Protein AF-A0A846CRI9-F1 (afdb_monomer_lite)

Foldseek 3Di:
DDDPPPDPDPVVVVVVVVVVVVVVVVCVVVVVQVVCCVVPVDRDPDPDDPPDPPPDDDDDDDDDDDDDDDDDPPQQDPVRDRCVVPPPVDDPFWDQDPQQGIAGDWAQDPDPLWTLEPVRAIDNDHPPDDDPDPLEAEEEFFEAPVSNVVLVVCVVPVPVVVVQCVDVVNVSHDYHYDYPYYHLDAPPNRVSVVVVRVVVPRDHNYYHYDHDPNVVVVVVVD

Structure (mmCIF, N/CA/C/O backbone):
data_AF-A0A846CRI9-F1
#
_entry.id   AF-A0A846CRI9-F1
#
loop_
_atom_site.group_PDB
_atom_site.id
_atom_site.type_symbol
_atom_site.label_atom_id
_atom_site.label_alt_id
_atom_site.label_comp_id
_atom_site.label_asym_id
_atom_site.label_entity_id
_atom_site.label_seq_id
_atom_site.pdbx_PDB_ins_code
_atom_site.Cartn_x
_atom_site.Cartn_y
_atom_site.Cartn_z
_atom_site.occupancy
_atom_site.B_iso_or_equiv
_atom_site.auth_seq_id
_atom_site.auth_comp_id
_atom_site.auth_asym_id
_atom_site.auth_atom_id
_atom_site.pdbx_PDB_model_num
ATOM 1 N N . MET A 1 1 ? 18.561 -8.553 -76.881 1.00 42.78 1 MET A N 1
ATOM 2 C CA . MET A 1 1 ? 17.803 -8.421 -75.617 1.00 42.78 1 MET A CA 1
ATOM 3 C C . MET A 1 1 ? 18.102 -9.654 -74.773 1.00 42.78 1 MET A C 1
ATOM 5 O O . MET A 1 1 ? 17.756 -10.750 -75.193 1.00 42.78 1 MET A O 1
ATOM 9 N N . LYS A 1 2 ? 18.879 -9.519 -73.687 1.00 45.69 2 LYS A N 1
ATOM 10 C CA . LYS A 1 2 ? 19.284 -10.662 -72.846 1.00 45.69 2 LYS A CA 1
ATOM 11 C C . LYS A 1 2 ? 18.093 -11.113 -71.997 1.00 45.69 2 LYS A C 1
ATOM 13 O O . LYS A 1 2 ? 17.506 -10.315 -71.277 1.00 45.69 2 LYS A O 1
ATOM 18 N N . ASN A 1 3 ? 17.760 -12.389 -72.130 1.00 46.91 3 ASN A N 1
ATOM 19 C CA . ASN A 1 3 ? 16.665 -13.075 -71.457 1.00 46.91 3 ASN A CA 1
ATOM 20 C C . ASN A 1 3 ? 16.922 -13.108 -69.935 1.00 46.91 3 ASN A C 1
ATOM 22 O O . ASN A 1 3 ? 17.839 -13.797 -69.487 1.00 46.91 3 ASN A O 1
ATOM 26 N N . LEU A 1 4 ? 16.143 -12.371 -69.135 1.00 54.41 4 LEU A N 1
ATOM 27 C CA . LEU A 1 4 ? 16.143 -12.509 -67.672 1.00 54.41 4 LEU A CA 1
ATOM 28 C C . LEU A 1 4 ? 15.303 -13.734 -67.281 1.00 54.41 4 LEU A C 1
ATOM 30 O O . LEU A 1 4 ? 14.159 -13.624 -66.854 1.00 54.41 4 LEU A O 1
ATOM 34 N N . SER A 1 5 ? 15.877 -14.928 -67.414 1.00 58.47 5 SER A N 1
ATOM 35 C CA . SER A 1 5 ? 15.263 -16.184 -66.959 1.00 58.47 5 SER A CA 1
ATOM 36 C C . SER A 1 5 ? 15.746 -16.604 -65.561 1.00 58.47 5 SER A C 1
ATOM 38 O O . SER A 1 5 ? 16.023 -17.783 -65.337 1.00 58.47 5 SER A O 1
ATOM 40 N N . ILE A 1 6 ? 15.922 -15.659 -64.629 1.00 58.47 6 ILE A N 1
ATOM 41 C CA . ILE A 1 6 ? 16.562 -15.927 -63.321 1.00 58.47 6 ILE A CA 1
ATOM 42 C C . ILE A 1 6 ? 15.579 -16.423 -62.242 1.00 58.47 6 ILE A C 1
ATOM 44 O O . ILE A 1 6 ? 16.006 -16.953 -61.223 1.00 58.47 6 ILE A O 1
ATOM 48 N N . LEU A 1 7 ? 14.263 -16.372 -62.450 1.00 61.84 7 LEU A N 1
ATOM 49 C CA . LEU A 1 7 ? 13.307 -16.694 -61.383 1.00 61.84 7 LEU A CA 1
ATOM 50 C C . LEU A 1 7 ? 12.494 -17.947 -61.692 1.00 61.84 7 LEU A C 1
ATOM 52 O O . LEU A 1 7 ? 11.366 -17.876 -62.164 1.00 61.84 7 LEU A O 1
ATOM 56 N N . LYS A 1 8 ? 13.085 -19.116 -61.415 1.00 59.81 8 LYS A N 1
ATOM 57 C CA . LYS A 1 8 ? 12.410 -20.415 -61.582 1.00 59.81 8 LYS A CA 1
ATOM 58 C C . LYS A 1 8 ? 11.748 -20.973 -60.317 1.00 59.81 8 LYS A C 1
ATOM 60 O O . LYS A 1 8 ? 10.992 -21.928 -60.451 1.00 59.81 8 LYS A O 1
ATOM 65 N N . LYS A 1 9 ? 11.981 -20.428 -59.111 1.00 65.06 9 LYS A N 1
ATOM 66 C CA . LYS A 1 9 ? 11.341 -20.927 -57.872 1.00 65.06 9 LYS A CA 1
ATOM 67 C C . LYS A 1 9 ? 11.118 -19.813 -56.829 1.00 65.06 9 LYS A C 1
ATOM 69 O O . LYS A 1 9 ? 12.099 -19.316 -56.279 1.00 65.06 9 LYS A O 1
ATOM 74 N N . PRO A 1 10 ? 9.864 -19.443 -56.498 1.00 67.69 10 PRO A N 1
ATOM 75 C CA . PRO A 1 10 ? 9.569 -18.399 -55.507 1.00 67.69 10 PRO A CA 1
ATOM 76 C C . PRO A 1 10 ? 10.054 -18.753 -54.089 1.00 67.69 10 PRO A C 1
ATOM 78 O O . PRO A 1 10 ? 10.353 -17.858 -53.304 1.00 67.69 10 PRO A O 1
ATOM 81 N N . SER A 1 11 ? 10.220 -20.044 -53.777 1.00 69.81 11 SER A N 1
ATOM 82 C CA . SER A 1 11 ? 10.794 -20.514 -52.509 1.00 69.81 11 SER A CA 1
ATOM 83 C C . SER A 1 11 ? 12.261 -20.117 -52.315 1.00 69.81 11 SER A C 1
ATOM 85 O O . SER A 1 11 ? 12.695 -19.926 -51.185 1.00 69.81 11 SER A O 1
ATOM 87 N N . GLU A 1 12 ? 13.036 -19.988 -53.396 1.00 78.19 12 GLU A N 1
ATOM 88 C CA . GLU A 1 12 ? 14.458 -19.627 -53.317 1.00 78.19 12 GLU A CA 1
ATOM 89 C C . GLU A 1 12 ? 14.647 -18.114 -53.146 1.00 78.19 12 GLU A C 1
ATOM 91 O O . GLU A 1 12 ? 15.542 -17.681 -52.425 1.00 78.19 12 GLU A O 1
ATOM 96 N N . LEU A 1 13 ? 13.745 -17.305 -53.713 1.00 81.25 13 LEU A N 1
ATOM 97 C CA . LEU A 1 13 ? 13.701 -15.859 -53.475 1.00 81.25 13 LEU A CA 1
ATOM 98 C C . LEU A 1 13 ? 13.458 -15.533 -51.999 1.00 81.25 13 LEU A C 1
ATOM 100 O O . LEU A 1 13 ? 14.176 -14.719 -51.424 1.00 81.25 13 LEU A O 1
ATOM 104 N N . TRP A 1 14 ? 12.485 -16.198 -51.374 1.00 82.88 14 TRP A N 1
ATOM 105 C CA . TRP A 1 14 ? 12.176 -15.989 -49.959 1.00 82.88 14 TRP A CA 1
ATOM 106 C C . TRP A 1 14 ? 13.338 -16.357 -49.035 1.00 82.88 14 TRP A C 1
ATOM 108 O O . TRP A 1 14 ? 13.579 -15.649 -48.063 1.00 82.88 14 TRP A O 1
ATOM 118 N N . LYS A 1 15 ? 14.107 -17.404 -49.360 1.00 85.31 15 LYS A N 1
ATOM 119 C CA . LYS A 1 15 ? 15.321 -17.761 -48.608 1.00 85.31 15 LYS A CA 1
ATOM 120 C C . LYS A 1 15 ? 16.395 -16.681 -48.705 1.00 85.31 15 LYS A C 1
ATOM 122 O O . LYS A 1 15 ? 17.002 -16.346 -47.695 1.00 85.31 15 LYS A O 1
ATOM 127 N N . ILE A 1 16 ? 16.612 -16.120 -49.896 1.00 88.44 16 ILE A N 1
ATOM 128 C CA . ILE A 1 16 ? 17.589 -15.040 -50.100 1.00 88.44 16 ILE A CA 1
ATOM 129 C C . ILE A 1 16 ? 17.164 -13.784 -49.331 1.00 88.44 16 ILE A C 1
ATOM 131 O O . ILE A 1 16 ? 17.983 -13.179 -48.643 1.00 88.44 16 ILE A O 1
ATOM 135 N N . VAL A 1 17 ? 15.883 -13.414 -49.402 1.00 91.69 17 VAL A N 1
ATOM 136 C CA . VAL A 1 17 ? 15.334 -12.277 -48.647 1.00 91.69 17 VAL A CA 1
ATOM 137 C C . VAL A 1 17 ? 15.489 -12.497 -47.143 1.00 91.69 17 VAL A C 1
ATOM 139 O O . VAL A 1 17 ? 16.011 -11.625 -46.456 1.00 91.69 17 VAL A O 1
ATOM 142 N N . LEU A 1 18 ? 15.114 -13.675 -46.638 1.00 93.62 18 LEU A N 1
ATOM 143 C CA . LEU A 1 18 ? 15.241 -14.013 -45.221 1.00 93.62 18 LEU A CA 1
ATOM 144 C C . LEU A 1 18 ? 16.700 -13.960 -44.753 1.00 93.62 18 LEU A C 1
ATOM 146 O O . LEU A 1 18 ? 16.989 -13.408 -43.697 1.00 93.62 18 LEU A O 1
ATOM 150 N N . MET A 1 19 ? 17.626 -14.485 -45.555 1.00 94.12 19 MET A N 1
ATOM 151 C CA . MET A 1 19 ? 19.048 -14.484 -45.227 1.00 94.12 19 MET A CA 1
ATOM 152 C C . MET A 1 19 ? 19.624 -13.064 -45.178 1.00 94.12 19 MET A C 1
ATOM 154 O O . MET A 1 19 ? 20.365 -12.741 -44.254 1.00 94.12 19 MET A O 1
ATOM 158 N N . ASN A 1 20 ? 19.223 -12.183 -46.098 1.00 92.69 20 ASN A N 1
ATOM 159 C CA . ASN A 1 20 ? 19.612 -10.772 -46.055 1.00 92.69 20 ASN A CA 1
ATOM 160 C C . ASN A 1 20 ? 19.032 -10.037 -44.840 1.00 92.69 20 ASN A C 1
ATOM 162 O O . ASN A 1 20 ? 19.720 -9.205 -44.258 1.00 92.69 20 ASN A O 1
ATOM 166 N N . ILE A 1 21 ? 17.803 -10.359 -44.428 1.00 95.62 21 ILE A N 1
ATOM 167 C CA . ILE A 1 21 ? 17.201 -9.799 -43.210 1.00 95.62 21 ILE A CA 1
ATOM 168 C C . ILE A 1 21 ? 17.975 -10.260 -41.970 1.00 95.62 21 ILE A C 1
ATOM 170 O O . ILE A 1 21 ? 18.310 -9.439 -41.123 1.00 95.62 21 ILE A O 1
ATOM 174 N N . ILE A 1 22 ? 18.316 -11.549 -41.879 1.00 96.00 22 ILE A N 1
ATOM 175 C CA . ILE A 1 22 ? 19.128 -12.079 -40.774 1.00 96.00 22 ILE A CA 1
ATOM 176 C C . ILE A 1 22 ? 20.487 -11.374 -40.728 1.00 96.00 22 ILE A C 1
ATOM 178 O O . ILE A 1 22 ? 20.890 -10.900 -39.668 1.00 96.00 22 ILE A O 1
ATOM 182 N N . PHE A 1 23 ? 21.171 -11.248 -41.869 1.00 95.94 23 PHE A N 1
ATOM 183 C CA . PHE A 1 23 ? 22.441 -10.529 -41.926 1.00 95.94 23 PHE A CA 1
ATOM 184 C C . PHE A 1 23 ? 22.294 -9.066 -41.521 1.00 95.94 23 PHE A C 1
ATOM 186 O O . PHE A 1 23 ? 23.124 -8.576 -40.762 1.00 95.94 23 PHE A O 1
ATOM 193 N N . LEU A 1 24 ? 21.236 -8.384 -41.963 1.00 95.25 24 LEU A N 1
ATOM 194 C CA . LEU A 1 24 ? 20.963 -7.006 -41.568 1.00 95.25 24 LEU A CA 1
ATOM 195 C C . LEU A 1 24 ? 20.863 -6.875 -40.044 1.00 95.25 24 LEU A C 1
ATOM 197 O O . LEU A 1 24 ? 21.533 -6.017 -39.481 1.00 95.25 24 LEU A O 1
ATOM 201 N N . PHE A 1 25 ? 20.091 -7.738 -39.376 1.00 94.44 25 PHE A N 1
ATOM 202 C CA . PHE A 1 25 ? 19.975 -7.712 -37.915 1.00 94.44 25 PHE A CA 1
ATOM 203 C C . PHE A 1 25 ? 21.306 -8.018 -37.222 1.00 94.44 25 PHE A C 1
ATOM 205 O O . PHE A 1 25 ? 21.687 -7.298 -36.306 1.00 94.44 25 PHE A O 1
ATOM 212 N N . VAL A 1 26 ? 22.062 -9.014 -37.697 1.00 95.62 26 VAL A N 1
ATOM 213 C CA . VAL A 1 26 ? 23.390 -9.332 -37.141 1.00 95.62 26 VAL A CA 1
ATOM 214 C C . VAL A 1 26 ? 24.350 -8.147 -37.278 1.00 95.62 26 VAL A C 1
ATOM 216 O O . VAL A 1 26 ? 25.046 -7.807 -36.324 1.00 95.62 26 VAL A O 1
ATOM 219 N N . PHE A 1 27 ? 24.383 -7.483 -38.435 1.00 95.25 27 PHE A N 1
ATOM 220 C CA . PHE A 1 27 ? 25.228 -6.304 -38.634 1.00 95.25 27 PHE A CA 1
ATOM 221 C C . PHE A 1 27 ? 24.767 -5.100 -37.817 1.00 95.25 27 PHE A C 1
ATOM 223 O O . PHE A 1 27 ? 25.607 -4.315 -37.388 1.00 95.25 27 PHE A O 1
ATOM 230 N N . LEU A 1 28 ? 23.464 -4.953 -37.585 1.00 94.38 28 LEU A N 1
ATOM 231 C CA . LEU A 1 28 ? 22.917 -3.870 -36.775 1.00 94.38 28 LEU A CA 1
ATOM 232 C C . LEU A 1 28 ? 23.301 -4.042 -35.298 1.00 94.38 28 LEU A C 1
ATOM 234 O O . LEU A 1 28 ? 23.737 -3.078 -34.675 1.00 94.38 28 LEU A O 1
ATOM 238 N N . GLU A 1 29 ? 23.251 -5.271 -34.780 1.00 88.81 29 GLU A N 1
ATOM 239 C CA . GLU A 1 29 ? 23.713 -5.609 -33.426 1.00 88.81 29 GLU A CA 1
ATOM 240 C C . GLU A 1 29 ? 25.235 -5.463 -33.273 1.00 88.81 29 GLU A C 1
ATOM 242 O O . GLU A 1 29 ? 25.725 -4.831 -32.339 1.00 88.81 29 GLU A O 1
ATOM 247 N N . LEU A 1 30 ? 26.024 -5.989 -34.215 1.00 92.81 30 LEU A N 1
ATOM 248 C CA . LEU A 1 30 ? 27.485 -5.846 -34.162 1.00 92.81 30 LEU A CA 1
ATOM 249 C C . LEU A 1 30 ? 27.928 -4.391 -34.355 1.00 92.81 30 LEU A C 1
ATOM 251 O O . LEU A 1 30 ? 28.884 -3.941 -33.723 1.00 92.81 30 LEU A O 1
ATOM 255 N N . GLY A 1 31 ? 27.235 -3.648 -35.217 1.00 91.69 31 GLY A N 1
ATOM 256 C CA . GLY A 1 31 ? 27.482 -2.233 -35.462 1.00 91.69 31 GLY A CA 1
ATOM 257 C C . GLY A 1 31 ? 27.152 -1.370 -34.247 1.00 91.69 31 GLY A C 1
ATOM 258 O O . GLY A 1 31 ? 27.943 -0.492 -33.900 1.00 91.69 31 GLY A O 1
ATOM 259 N N . SER A 1 32 ? 26.035 -1.642 -33.564 1.00 87.69 32 SER A N 1
ATOM 260 C CA . SER A 1 32 ? 25.658 -0.931 -32.338 1.00 87.69 32 SER A CA 1
ATOM 261 C C . SER A 1 32 ? 26.666 -1.191 -31.212 1.00 87.69 32 SER A C 1
ATOM 263 O O . SER A 1 32 ? 27.141 -0.236 -30.592 1.00 87.69 32 SER A O 1
ATOM 265 N N . LEU A 1 33 ? 27.091 -2.446 -31.024 1.00 85.94 33 LEU A N 1
ATOM 266 C CA . LEU A 1 33 ? 28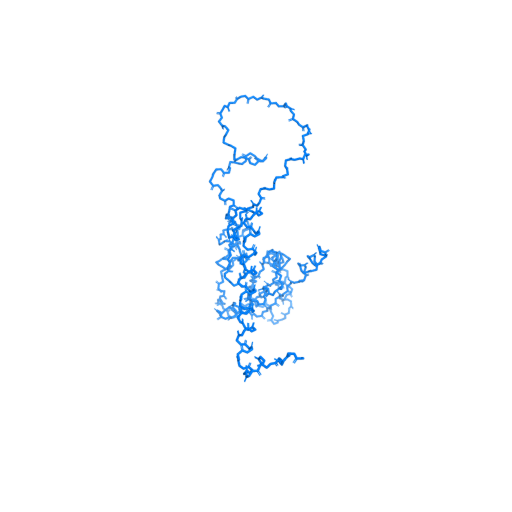.131 -2.837 -30.066 1.00 85.94 33 LEU A CA 1
ATOM 267 C C . LEU A 1 33 ? 29.489 -2.202 -30.391 1.00 85.94 33 LEU A C 1
ATOM 269 O O . LEU A 1 33 ? 30.160 -1.683 -29.501 1.00 85.94 33 LEU A O 1
ATOM 273 N N . GLY A 1 34 ? 29.889 -2.198 -31.665 1.00 89.12 34 GLY A N 1
ATOM 274 C CA . GLY A 1 34 ? 31.137 -1.579 -32.113 1.00 89.12 34 GLY A CA 1
ATOM 275 C C . GLY A 1 34 ? 31.148 -0.065 -31.897 1.00 89.12 34 GLY A C 1
ATOM 276 O O . GLY A 1 34 ? 32.118 0.477 -31.368 1.00 89.12 34 GLY A O 1
ATOM 277 N N . TRP A 1 35 ? 30.055 0.622 -32.244 1.00 85.75 35 TRP A N 1
ATOM 278 C CA . TRP A 1 35 ? 29.895 2.057 -31.995 1.00 85.75 35 TRP A CA 1
ATOM 279 C C . TRP A 1 35 ? 29.944 2.387 -30.500 1.00 85.75 35 TRP A C 1
ATOM 281 O O . TRP A 1 35 ? 30.643 3.313 -30.082 1.00 85.75 35 TRP A O 1
ATOM 291 N N . TYR A 1 36 ? 29.252 1.590 -29.685 1.00 82.44 36 TYR A N 1
ATOM 292 C CA . TYR A 1 36 ? 29.272 1.717 -28.234 1.00 82.44 36 TYR A CA 1
ATOM 293 C C . TYR A 1 36 ? 30.688 1.523 -27.670 1.00 82.44 36 TYR A C 1
ATOM 295 O O . TYR A 1 36 ? 31.161 2.354 -26.896 1.00 82.44 36 TYR A O 1
ATOM 303 N N . PHE A 1 37 ? 31.423 0.509 -28.130 1.00 85.12 37 PHE A N 1
ATOM 304 C CA . PHE A 1 37 ? 32.807 0.282 -27.717 1.00 85.12 37 PHE A CA 1
ATOM 305 C C . PHE A 1 37 ? 33.746 1.424 -28.126 1.00 85.12 37 PHE A C 1
ATOM 307 O O . PHE A 1 37 ? 34.592 1.843 -27.338 1.00 85.12 37 PHE A O 1
ATOM 314 N N . VAL A 1 38 ? 33.604 1.977 -29.334 1.00 86.44 38 VAL A N 1
ATOM 315 C CA . VAL A 1 38 ? 34.408 3.134 -29.763 1.00 86.44 38 VAL A CA 1
ATOM 316 C C . VAL A 1 38 ? 34.166 4.330 -28.845 1.00 86.44 38 VAL A C 1
ATOM 318 O O . VAL A 1 38 ? 35.128 4.994 -28.453 1.00 86.44 38 VAL A O 1
ATOM 321 N N . ARG A 1 39 ? 32.903 4.570 -28.476 1.00 80.69 39 ARG A N 1
ATOM 322 C CA . ARG A 1 39 ? 32.495 5.725 -27.673 1.00 80.69 39 ARG A CA 1
ATOM 323 C C . ARG A 1 39 ? 32.815 5.581 -26.186 1.00 80.69 39 ARG A C 1
ATOM 325 O O . ARG A 1 39 ? 33.183 6.568 -25.562 1.00 80.69 39 ARG A O 1
ATOM 332 N N . TYR A 1 40 ? 32.680 4.380 -25.629 1.00 79.19 40 TYR A N 1
ATOM 333 C CA . TYR A 1 40 ? 32.718 4.166 -24.179 1.00 79.19 40 TYR A CA 1
ATOM 334 C C . TYR A 1 40 ? 33.808 3.196 -23.711 1.00 79.19 40 TYR A C 1
ATOM 336 O O . TYR A 1 40 ? 33.988 3.034 -22.511 1.00 79.19 40 TYR A O 1
ATOM 344 N N . LYS A 1 41 ? 34.538 2.548 -24.630 1.00 82.31 41 LYS A N 1
ATOM 345 C CA . LYS A 1 41 ? 35.587 1.548 -24.339 1.00 82.31 41 LYS A CA 1
ATOM 346 C C . LYS A 1 41 ? 35.107 0.344 -23.509 1.00 82.31 41 LYS A C 1
ATOM 348 O O . LYS A 1 41 ? 35.921 -0.349 -22.908 1.00 82.31 41 LYS A O 1
ATOM 353 N N . GLN A 1 42 ? 33.805 0.053 -23.541 1.00 76.25 42 GLN A N 1
ATOM 354 C CA . GLN A 1 42 ? 33.159 -1.079 -22.866 1.00 76.25 42 GLN A CA 1
ATOM 355 C C . GLN A 1 42 ? 32.281 -1.876 -23.844 1.00 76.25 42 GLN A C 1
ATOM 357 O O . GLN A 1 42 ? 31.738 -1.313 -24.793 1.00 76.25 42 GLN A O 1
ATOM 362 N N . PHE A 1 43 ? 32.173 -3.193 -23.634 1.00 65.25 43 PHE A N 1
ATOM 363 C CA . PHE A 1 43 ? 31.402 -4.109 -24.496 1.00 65.25 43 PHE A CA 1
ATOM 364 C C . PHE A 1 43 ? 29.956 -4.327 -24.035 1.00 65.25 43 PHE A C 1
ATOM 366 O O . PHE A 1 43 ? 29.129 -4.768 -24.827 1.00 65.25 43 PHE A O 1
ATOM 373 N N . PHE A 1 44 ? 29.643 -4.031 -22.772 1.00 71.12 44 PHE A N 1
ATOM 374 C CA . PHE A 1 44 ? 28.326 -4.264 -22.185 1.00 71.12 44 PHE A CA 1
ATOM 375 C C . PHE A 1 44 ? 27.784 -2.985 -21.564 1.00 71.12 44 PHE A C 1
ATOM 377 O O . PHE A 1 44 ? 28.549 -2.138 -21.113 1.00 71.12 44 PHE A O 1
ATOM 384 N N . TYR A 1 45 ? 26.457 -2.883 -21.503 1.00 56.88 45 TYR A N 1
ATOM 385 C CA . TYR A 1 45 ? 25.765 -1.857 -20.732 1.00 56.88 45 TYR A CA 1
ATOM 386 C C . TYR A 1 45 ? 25.916 -2.152 -19.237 1.00 56.88 45 TYR A C 1
ATOM 388 O O . TYR A 1 45 ? 25.008 -2.670 -18.589 1.00 56.88 45 TYR A O 1
ATOM 396 N N . THR A 1 46 ? 27.083 -1.851 -18.682 1.00 56.69 46 THR A N 1
ATOM 397 C CA . THR A 1 46 ? 27.268 -1.754 -17.238 1.00 56.69 46 THR A CA 1
ATOM 398 C C . THR A 1 46 ? 26.999 -0.315 -16.824 1.00 56.69 46 THR A C 1
ATOM 400 O O . THR A 1 46 ? 27.280 0.635 -17.552 1.00 56.69 46 THR A O 1
ATOM 403 N N . ARG A 1 47 ? 26.389 -0.127 -15.651 1.00 48.94 47 ARG A N 1
ATOM 404 C CA . ARG A 1 47 ? 26.011 1.191 -15.115 1.00 48.94 47 ARG A CA 1
ATOM 405 C C . ARG A 1 47 ? 27.231 1.963 -14.588 1.00 48.94 47 ARG A C 1
ATOM 407 O O . ARG A 1 47 ? 27.138 2.645 -13.572 1.00 48.94 47 ARG A O 1
ATOM 414 N N . GLU A 1 48 ? 28.379 1.816 -15.238 1.00 50.22 48 GLU A N 1
ATOM 415 C CA . GLU A 1 48 ? 29.585 2.552 -14.901 1.00 50.22 48 GLU A CA 1
ATOM 416 C C . GLU A 1 48 ? 29.458 3.934 -15.536 1.00 50.22 48 GLU A C 1
ATOM 418 O O . GLU A 1 48 ? 29.274 4.077 -16.749 1.00 50.22 48 GLU A O 1
ATOM 423 N N . LYS A 1 49 ? 29.410 4.961 -14.681 1.00 46.62 49 LYS A N 1
ATOM 424 C CA . LYS A 1 49 ? 29.249 6.341 -15.126 1.00 46.62 49 LYS A CA 1
ATOM 425 C C . LYS A 1 49 ? 30.387 6.666 -16.083 1.00 46.62 49 LYS A C 1
ATOM 427 O O . LYS A 1 49 ? 31.554 6.531 -15.732 1.00 46.62 49 LYS A O 1
ATOM 432 N N . VAL A 1 50 ? 30.022 7.161 -17.261 1.00 42.72 50 VAL A N 1
ATOM 433 C CA . VAL A 1 50 ? 30.903 7.992 -18.074 1.00 42.72 50 VAL A CA 1
ATOM 434 C C . VAL A 1 50 ? 31.361 9.116 -17.152 1.00 42.72 50 VAL A C 1
ATOM 436 O O . VAL A 1 50 ? 30.572 9.995 -16.814 1.00 42.72 50 VAL A O 1
ATOM 439 N N . ALA A 1 51 ? 32.594 9.032 -16.657 1.00 44.56 51 ALA A N 1
ATOM 440 C CA . ALA A 1 51 ? 33.267 10.187 -16.100 1.00 44.56 51 ALA A CA 1
ATOM 441 C C . ALA A 1 51 ? 33.383 11.165 -17.269 1.00 44.56 51 ALA A C 1
ATOM 443 O O . ALA A 1 51 ? 34.182 10.968 -18.184 1.00 44.56 51 ALA A O 1
ATOM 444 N N . GLU A 1 52 ? 32.462 12.122 -17.320 1.00 40.84 52 GLU A N 1
ATOM 445 C CA . GLU A 1 52 ? 32.501 13.178 -18.309 1.00 40.84 52 GLU A CA 1
ATOM 446 C C . GLU A 1 52 ? 33.828 13.910 -18.157 1.00 40.84 52 GLU A C 1
ATOM 448 O O . GLU A 1 52 ? 34.130 14.499 -17.119 1.00 40.84 52 GLU A O 1
ATOM 453 N N . ASN A 1 53 ? 34.610 13.868 -19.232 1.00 38.50 53 ASN A N 1
ATOM 454 C CA . ASN A 1 53 ? 35.632 14.849 -19.538 1.00 38.50 53 ASN A CA 1
ATOM 455 C C . ASN A 1 53 ? 34.953 16.216 -19.718 1.00 38.50 53 ASN A C 1
ATOM 457 O O . ASN A 1 53 ? 34.809 16.689 -20.837 1.00 38.50 53 ASN A O 1
ATOM 461 N N . ASN A 1 54 ? 34.532 16.828 -18.617 1.00 39.34 54 ASN A N 1
ATOM 462 C CA . ASN A 1 54 ? 34.238 18.250 -18.518 1.00 39.34 54 ASN A CA 1
ATOM 463 C C . ASN A 1 54 ? 35.220 18.840 -17.495 1.00 39.34 54 ASN A C 1
ATOM 465 O O . ASN A 1 54 ? 34.847 19.350 -16.447 1.00 39.34 54 ASN A O 1
ATOM 469 N N . GLN A 1 55 ? 36.517 18.698 -17.791 1.00 39.31 55 GLN A N 1
ATOM 470 C CA . GLN A 1 55 ? 37.544 19.606 -17.286 1.00 39.31 55 GLN A CA 1
ATOM 471 C C . GLN A 1 55 ? 37.622 20.770 -18.269 1.00 39.31 55 GLN A C 1
ATOM 473 O O . GLN A 1 55 ? 38.401 20.763 -19.219 1.00 39.31 55 GLN A O 1
ATOM 478 N N . GLY A 1 56 ? 36.745 21.738 -18.065 1.00 36.56 56 GLY A N 1
ATOM 479 C CA . GLY A 1 56 ? 36.712 22.982 -18.805 1.00 36.56 56 GLY A CA 1
ATOM 480 C C . GLY A 1 56 ? 35.717 23.888 -18.112 1.00 36.56 56 GLY A C 1
ATOM 481 O O . GLY A 1 56 ? 34.530 23.602 -18.159 1.00 36.56 56 GLY A O 1
ATOM 482 N N . GLU A 1 57 ? 36.244 24.935 -17.481 1.00 38.50 57 GLU A N 1
ATOM 483 C CA . GLU A 1 57 ? 35.502 26.041 -16.862 1.00 38.50 57 GLU A CA 1
ATOM 484 C C . GLU A 1 57 ? 34.905 25.740 -15.481 1.00 38.50 57 GLU A C 1
ATOM 486 O O . GLU A 1 57 ? 33.735 25.425 -15.337 1.00 38.50 57 GLU A O 1
ATOM 491 N N . GLU A 1 58 ? 35.755 25.849 -14.455 1.00 30.72 58 GLU A N 1
ATOM 492 C CA . GLU A 1 58 ? 35.521 26.693 -13.267 1.00 30.72 58 GLU A CA 1
ATOM 493 C C . GLU A 1 58 ? 36.769 26.614 -12.366 1.00 30.72 58 GLU A C 1
ATOM 495 O O . GLU A 1 58 ? 36.821 25.955 -11.331 1.00 30.72 58 GLU A O 1
ATOM 500 N N . LEU A 1 59 ? 37.835 27.272 -12.828 1.00 32.25 59 LEU A N 1
ATOM 501 C CA . LEU A 1 59 ? 38.875 27.810 -11.960 1.00 32.25 59 LEU A CA 1
ATOM 502 C C . LEU A 1 59 ? 38.495 29.267 -11.720 1.00 32.25 59 LEU A C 1
ATOM 504 O O . LEU A 1 59 ? 38.587 30.058 -12.650 1.00 32.25 59 LEU A O 1
ATOM 508 N N . GLU A 1 60 ? 38.047 29.599 -10.514 1.00 30.11 60 GLU A N 1
ATOM 509 C CA . GLU A 1 60 ? 38.587 30.721 -9.739 1.00 30.11 60 GLU A CA 1
ATOM 510 C C . GLU A 1 60 ? 37.839 30.869 -8.411 1.00 30.11 60 GLU A C 1
ATOM 512 O O . GLU A 1 60 ? 36.611 30.911 -8.359 1.00 30.11 60 GLU A O 1
ATOM 517 N N . ASN A 1 61 ? 38.639 31.052 -7.359 1.00 28.62 61 ASN A N 1
ATOM 51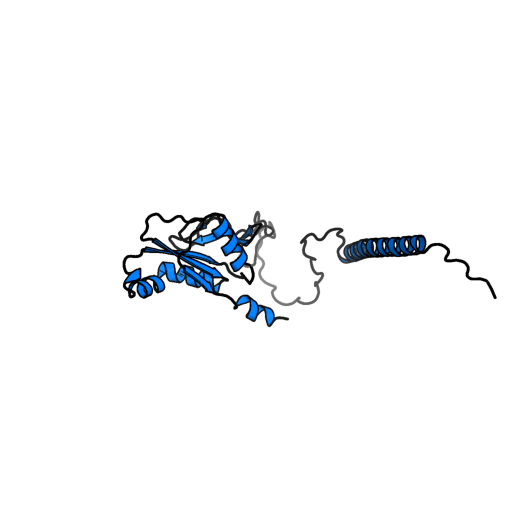8 C CA . ASN A 1 61 ? 38.284 31.479 -6.005 1.00 28.62 61 ASN A CA 1
ATOM 519 C C . ASN A 1 61 ? 37.938 30.363 -5.012 1.00 28.62 61 ASN A C 1
ATOM 521 O O . ASN A 1 61 ? 36.777 30.123 -4.697 1.00 28.62 61 ASN A O 1
ATOM 525 N N . GLN A 1 62 ? 38.981 29.774 -4.420 1.00 30.75 62 GLN A N 1
ATOM 526 C CA . GLN A 1 62 ? 39.271 29.952 -2.987 1.00 30.75 62 GLN A CA 1
ATOM 527 C C . GLN A 1 62 ? 40.593 29.250 -2.645 1.00 30.75 62 GLN A C 1
ATOM 529 O O . GLN A 1 62 ? 40.633 28.078 -2.279 1.00 30.75 62 GLN A O 1
ATOM 534 N N . GLU A 1 63 ? 41.686 29.996 -2.803 1.00 29.91 63 GLU A N 1
ATOM 535 C CA . GLU A 1 63 ? 42.912 29.756 -2.046 1.00 29.91 63 GLU A CA 1
ATOM 536 C C . GLU A 1 63 ? 42.751 30.304 -0.617 1.00 29.91 63 GLU A C 1
ATOM 538 O O . GLU A 1 63 ? 41.919 31.174 -0.362 1.00 29.91 63 GLU A O 1
ATOM 543 N N . GLU A 1 64 ? 43.608 29.790 0.268 1.00 29.00 64 GLU A N 1
ATOM 544 C CA . GLU A 1 64 ? 43.852 30.177 1.664 1.00 29.00 64 GLU A CA 1
ATOM 545 C C . GLU A 1 64 ? 43.001 29.470 2.734 1.00 29.00 64 GLU A C 1
ATOM 547 O O . GLU A 1 64 ? 42.004 29.972 3.251 1.00 29.00 64 GLU A O 1
ATOM 552 N N . ASN A 1 65 ? 43.479 28.301 3.171 1.00 29.77 65 ASN A N 1
ATOM 553 C CA . ASN A 1 65 ? 44.269 28.236 4.408 1.00 29.77 65 ASN A CA 1
ATOM 554 C C . ASN A 1 65 ? 44.902 26.844 4.567 1.00 29.77 65 ASN A C 1
ATOM 556 O O . ASN A 1 65 ? 44.219 25.842 4.784 1.00 29.77 65 ASN A O 1
ATOM 560 N N . GLU A 1 66 ? 46.229 26.803 4.469 1.00 31.52 66 GLU A N 1
ATOM 561 C CA . GLU A 1 66 ? 47.057 25.667 4.859 1.00 31.52 66 GLU A CA 1
ATOM 562 C C . GLU A 1 66 ? 47.015 25.480 6.382 1.00 31.52 66 GLU A C 1
ATOM 564 O O . GLU A 1 66 ? 47.090 26.447 7.138 1.00 31.52 66 GLU A O 1
ATOM 569 N N . ASN A 1 67 ? 46.949 24.229 6.838 1.00 30.92 67 ASN A N 1
ATOM 570 C CA . ASN A 1 67 ? 47.848 23.762 7.889 1.00 30.92 67 ASN A CA 1
ATOM 571 C C . ASN A 1 67 ? 47.963 22.235 7.871 1.00 30.92 67 ASN A C 1
ATOM 573 O O . ASN A 1 67 ? 46.994 21.489 7.740 1.00 30.92 67 ASN A O 1
ATOM 577 N N . GLU A 1 68 ? 49.216 21.820 7.970 1.00 34.66 68 GLU A N 1
ATOM 578 C CA . GLU A 1 68 ? 49.775 20.502 7.736 1.00 34.66 68 GLU A CA 1
ATOM 579 C C . GLU A 1 68 ? 49.298 19.447 8.746 1.00 34.66 68 GLU A C 1
ATOM 581 O O . GLU A 1 68 ? 49.411 19.616 9.960 1.00 34.66 68 GLU A O 1
ATOM 586 N N . ASN A 1 69 ? 48.859 18.292 8.243 1.00 30.88 69 ASN A N 1
ATOM 587 C CA . ASN A 1 69 ? 49.393 17.003 8.687 1.00 30.88 69 ASN A CA 1
ATOM 588 C C . ASN A 1 69 ? 48.960 15.890 7.731 1.00 30.88 69 ASN A C 1
ATOM 590 O O . ASN A 1 69 ? 47.783 15.722 7.413 1.00 30.88 69 ASN A O 1
ATOM 594 N N . GLY A 1 70 ? 49.953 15.150 7.243 1.00 37.44 70 GLY A N 1
ATOM 595 C CA . GLY A 1 70 ? 49.802 14.156 6.194 1.00 37.44 70 GLY A CA 1
ATOM 596 C C . GLY A 1 70 ? 48.880 13.001 6.573 1.00 37.44 70 GLY A C 1
ATOM 597 O O . GLY A 1 70 ? 49.066 12.363 7.604 1.00 37.44 70 GLY A O 1
ATOM 598 N N . ASN A 1 71 ? 47.910 12.735 5.696 1.00 33.19 71 ASN A N 1
ATOM 599 C CA . ASN A 1 71 ? 47.564 11.430 5.119 1.00 33.19 71 ASN A CA 1
ATOM 600 C C . ASN A 1 71 ? 46.249 11.620 4.341 1.00 33.19 71 ASN A C 1
ATOM 602 O O . ASN A 1 71 ? 45.156 11.495 4.894 1.00 33.19 71 ASN A O 1
ATOM 606 N N . THR A 1 72 ? 46.339 12.012 3.070 1.00 32.97 72 THR A N 1
ATOM 607 C CA . THR A 1 72 ? 45.176 12.304 2.223 1.00 32.97 72 THR A CA 1
ATOM 608 C C . THR A 1 72 ? 44.494 11.014 1.766 1.00 32.97 72 THR A C 1
ATOM 610 O O . THR A 1 72 ? 44.627 10.575 0.628 1.00 32.97 72 THR A O 1
ATOM 613 N N . ASN A 1 73 ? 43.694 10.417 2.649 1.00 38.75 73 ASN A N 1
ATOM 614 C CA . ASN A 1 73 ? 42.609 9.541 2.220 1.00 38.75 73 ASN A CA 1
ATOM 615 C C . ASN A 1 73 ? 41.462 10.426 1.719 1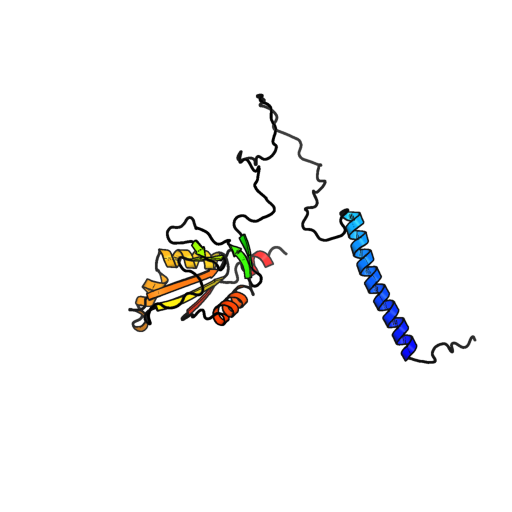.00 38.75 73 ASN A C 1
ATOM 617 O O . ASN A 1 73 ? 40.608 10.860 2.490 1.00 38.75 73 ASN A O 1
ATOM 621 N N . THR A 1 74 ? 41.463 10.711 0.418 1.00 43.56 74 THR A N 1
ATOM 622 C CA . THR A 1 74 ? 40.399 11.429 -0.294 1.00 43.56 74 THR A CA 1
ATOM 623 C C . THR A 1 74 ? 39.124 10.585 -0.326 1.00 43.56 74 THR A C 1
ATOM 625 O O . THR A 1 74 ? 38.845 9.910 -1.308 1.00 43.56 74 THR A O 1
ATOM 628 N N . ASN A 1 75 ? 38.376 10.572 0.777 1.00 46.53 75 ASN A N 1
ATOM 629 C CA . ASN A 1 75 ? 37.041 9.978 0.898 1.00 46.53 75 ASN A CA 1
ATOM 630 C C . ASN A 1 75 ? 36.209 10.773 1.915 1.00 46.53 75 ASN A C 1
ATOM 632 O O . ASN A 1 75 ? 35.580 10.195 2.799 1.00 46.53 75 ASN A O 1
ATOM 636 N N . THR A 1 76 ? 36.233 12.102 1.841 1.00 43.25 76 THR A N 1
ATOM 637 C CA . THR A 1 76 ? 35.386 12.969 2.666 1.00 43.25 76 THR A CA 1
ATOM 638 C C . THR A 1 76 ? 34.555 13.887 1.776 1.00 43.25 76 THR A C 1
ATOM 640 O O . THR A 1 76 ? 35.086 14.649 0.976 1.00 43.25 76 THR A O 1
ATOM 643 N N . ASN A 1 77 ? 33.226 13.787 1.888 1.00 57.41 77 ASN A N 1
ATOM 644 C CA . ASN A 1 77 ? 32.281 14.744 1.285 1.00 57.41 77 ASN A CA 1
ATOM 645 C C . ASN A 1 77 ? 32.466 16.130 1.964 1.00 57.41 77 ASN A C 1
ATOM 647 O O . ASN A 1 77 ? 33.010 16.153 3.070 1.00 57.41 77 ASN A O 1
ATOM 651 N N . PRO A 1 78 ? 31.966 17.269 1.430 1.00 49.78 78 PRO A N 1
ATOM 652 C CA . PRO A 1 78 ? 32.104 18.606 2.035 1.00 49.78 78 PRO A CA 1
ATOM 653 C C . PRO A 1 78 ? 31.614 18.734 3.486 1.00 49.78 78 PRO A C 1
ATOM 655 O O . PRO A 1 78 ? 31.914 19.711 4.158 1.00 49.78 78 PRO A O 1
ATOM 658 N N . MET A 1 79 ? 30.872 17.742 3.987 1.00 59.94 79 MET A N 1
ATOM 659 C CA . MET A 1 79 ? 30.460 17.618 5.390 1.00 59.94 79 MET A CA 1
ATOM 660 C C . MET A 1 79 ? 31.455 16.846 6.287 1.00 59.94 79 MET A C 1
ATOM 662 O O . MET A 1 79 ? 31.113 16.509 7.415 1.00 59.94 79 MET A O 1
ATOM 666 N N . GLY A 1 80 ? 32.661 16.509 5.814 1.00 51.44 80 GLY A N 1
ATOM 667 C CA . GLY A 1 80 ? 33.702 15.850 6.622 1.00 51.44 80 GLY A CA 1
ATOM 668 C C . GLY A 1 80 ? 33.420 14.385 6.985 1.00 51.44 80 GLY A C 1
ATOM 669 O O . GLY A 1 80 ? 34.059 13.826 7.873 1.00 51.44 80 GLY A O 1
ATOM 670 N N . ILE A 1 81 ? 32.462 13.744 6.312 1.00 60.53 81 ILE A N 1
ATOM 671 C CA . ILE A 1 81 ? 32.053 12.364 6.601 1.00 60.53 81 ILE A CA 1
ATOM 672 C C . ILE A 1 81 ? 33.053 11.406 5.957 1.00 60.53 81 ILE A C 1
ATOM 674 O O . ILE A 1 81 ? 33.231 11.456 4.746 1.00 60.53 81 ILE A O 1
ATOM 678 N N . ASN A 1 82 ? 33.679 10.527 6.738 1.00 54.66 82 ASN A N 1
ATOM 679 C CA . ASN A 1 82 ? 34.583 9.502 6.218 1.00 54.66 82 ASN A CA 1
ATOM 680 C C . ASN A 1 82 ? 33.780 8.413 5.478 1.00 54.66 82 ASN A C 1
ATOM 682 O O . ASN A 1 82 ? 33.018 7.671 6.095 1.00 54.66 82 ASN A O 1
ATOM 686 N N . LEU A 1 83 ? 33.937 8.337 4.154 1.00 56.97 83 LEU A N 1
ATOM 687 C CA . LEU A 1 83 ? 33.261 7.370 3.282 1.00 56.97 83 LEU A CA 1
ATOM 688 C C . LEU A 1 83 ? 34.037 6.057 3.100 1.00 56.97 83 LEU A C 1
ATOM 690 O O . LEU A 1 83 ? 33.621 5.211 2.306 1.00 56.97 83 LEU A O 1
ATOM 694 N N . ALA A 1 84 ? 35.143 5.839 3.818 1.00 47.50 84 ALA A N 1
ATOM 695 C CA . ALA A 1 84 ? 35.871 4.578 3.746 1.00 47.50 84 ALA A CA 1
ATOM 696 C C . ALA A 1 84 ? 34.964 3.411 4.186 1.00 47.50 84 ALA A C 1
ATOM 698 O O . ALA A 1 84 ? 34.558 3.313 5.341 1.00 47.50 84 ALA A O 1
ATOM 699 N N . GLY A 1 85 ? 34.620 2.529 3.241 1.00 51.75 85 GLY A N 1
ATOM 700 C CA . GLY A 1 85 ? 33.710 1.396 3.455 1.00 51.75 85 GLY A CA 1
ATOM 701 C C . GLY A 1 85 ? 32.245 1.652 3.072 1.00 51.75 85 GLY A C 1
ATOM 702 O O . GLY A 1 85 ? 31.461 0.702 3.034 1.00 51.75 85 GLY A O 1
ATOM 703 N N . ILE A 1 86 ? 31.869 2.886 2.715 1.00 49.44 86 ILE A N 1
ATOM 704 C CA . ILE A 1 86 ? 30.548 3.191 2.154 1.00 49.44 86 ILE A CA 1
ATOM 705 C C . ILE A 1 86 ? 30.559 2.817 0.670 1.00 49.44 86 ILE A C 1
ATOM 707 O O . ILE A 1 86 ? 31.044 3.557 -0.184 1.00 49.44 86 ILE A O 1
ATOM 711 N N . ARG A 1 87 ? 30.003 1.647 0.347 1.00 50.62 87 ARG A N 1
ATOM 712 C CA . ARG A 1 87 ? 29.729 1.244 -1.038 1.00 50.62 87 ARG A CA 1
ATOM 713 C C . ARG A 1 87 ? 28.596 2.104 -1.608 1.00 50.62 87 ARG A C 1
ATOM 715 O O . ARG A 1 87 ? 27.434 1.725 -1.504 1.00 50.62 87 ARG A O 1
ATOM 722 N N . LEU A 1 88 ? 28.938 3.237 -2.231 1.00 55.88 88 LEU A N 1
ATOM 723 C CA . LEU A 1 88 ? 28.009 4.138 -2.950 1.00 55.88 88 LEU A CA 1
ATOM 724 C C . LEU A 1 88 ? 27.178 3.423 -4.038 1.00 55.88 88 LEU A C 1
ATOM 726 O O . LEU A 1 88 ? 26.149 3.918 -4.484 1.00 55.88 88 LEU A O 1
ATOM 730 N N . GLU A 1 89 ? 27.635 2.247 -4.453 1.00 54.78 89 GLU A N 1
ATOM 731 C CA . GLU A 1 89 ? 27.023 1.338 -5.422 1.00 54.78 89 GLU A CA 1
ATOM 732 C C . GLU A 1 89 ? 25.798 0.562 -4.897 1.00 54.78 89 GLU A C 1
ATOM 734 O O . GLU A 1 89 ? 25.017 0.055 -5.700 1.00 54.78 89 GLU A O 1
ATOM 739 N N . ASN A 1 90 ? 25.560 0.516 -3.578 1.00 53.62 90 ASN A N 1
ATOM 740 C CA . ASN A 1 90 ? 24.357 -0.085 -2.993 1.00 53.62 90 ASN A CA 1
ATOM 741 C C . ASN A 1 90 ? 23.567 0.957 -2.194 1.00 53.62 90 ASN A C 1
ATOM 743 O O . ASN A 1 90 ? 24.075 1.486 -1.207 1.00 53.62 90 ASN A O 1
ATOM 747 N N . SER A 1 91 ? 22.298 1.197 -2.558 1.00 62.66 91 SER A N 1
ATOM 748 C CA . SER A 1 91 ? 21.407 2.038 -1.744 1.00 62.66 91 SER A CA 1
ATOM 749 C C . SER A 1 91 ? 21.338 1.459 -0.331 1.00 62.66 91 SER A C 1
ATOM 751 O O . SER A 1 91 ? 21.021 0.283 -0.139 1.00 62.66 91 SER A O 1
ATOM 753 N N . VAL A 1 92 ? 21.706 2.252 0.676 1.00 68.94 92 VAL A N 1
ATOM 754 C CA . VAL A 1 92 ? 21.655 1.827 2.087 1.00 68.94 92 VAL A CA 1
ATOM 755 C C . VAL A 1 92 ? 20.203 1.714 2.552 1.00 68.94 92 VAL A C 1
ATOM 757 O O . VAL A 1 92 ? 19.907 0.929 3.447 1.00 68.94 92 VAL A O 1
ATOM 760 N N . ILE A 1 93 ? 19.307 2.446 1.892 1.00 80.75 93 ILE A N 1
ATOM 761 C CA . ILE A 1 93 ? 17.919 2.635 2.302 1.00 80.75 93 ILE A CA 1
ATOM 762 C C . ILE A 1 93 ? 16.995 1.754 1.448 1.00 80.75 93 ILE A C 1
ATOM 764 O O . ILE A 1 93 ? 16.127 1.078 1.985 1.00 80.75 93 ILE A O 1
ATOM 768 N N . GLU A 1 94 ? 17.255 1.634 0.144 1.00 89.19 94 GLU A N 1
ATOM 769 C CA . GLU A 1 94 ? 16.371 0.947 -0.804 1.00 89.19 94 GLU A CA 1
ATOM 770 C C . GLU A 1 94 ? 16.954 -0.381 -1.312 1.00 89.19 94 GLU A C 1
ATOM 772 O O . GLU A 1 94 ? 18.163 -0.626 -1.322 1.00 89.19 94 GLU A O 1
ATOM 777 N N . ARG A 1 95 ? 16.070 -1.259 -1.778 1.00 91.75 95 ARG A N 1
ATOM 778 C CA . ARG A 1 95 ? 16.380 -2.504 -2.487 1.00 91.75 95 ARG A CA 1
ATOM 779 C C . ARG A 1 95 ? 15.410 -2.694 -3.650 1.00 91.75 95 ARG A C 1
ATOM 781 O O . ARG A 1 95 ? 14.299 -2.175 -3.628 1.00 91.75 95 ARG A O 1
ATOM 788 N N . ILE A 1 96 ? 15.806 -3.484 -4.643 1.00 90.62 96 ILE A N 1
ATOM 789 C CA . ILE A 1 96 ? 14.918 -3.865 -5.744 1.00 90.62 96 ILE A CA 1
ATOM 790 C C . ILE A 1 96 ? 14.120 -5.111 -5.349 1.00 90.62 96 ILE A C 1
ATOM 792 O O . ILE A 1 96 ? 14.690 -6.137 -4.982 1.00 90.62 96 ILE A O 1
ATOM 796 N N . HIS A 1 97 ? 12.799 -5.010 -5.429 1.00 92.44 97 HIS A N 1
ATOM 797 C CA . HIS A 1 97 ? 11.855 -6.109 -5.318 1.00 92.44 97 HIS A CA 1
ATOM 798 C C . HIS A 1 97 ? 11.458 -6.596 -6.722 1.00 92.44 97 HIS A C 1
ATOM 800 O O . HIS A 1 97 ? 11.093 -5.761 -7.555 1.00 92.44 97 HIS A O 1
ATOM 806 N N . PRO A 1 98 ? 11.440 -7.919 -6.986 1.00 90.25 98 PRO A N 1
ATOM 807 C CA . PRO A 1 98 ? 11.152 -8.464 -8.318 1.00 90.25 98 PRO A CA 1
ATOM 808 C C . PRO A 1 98 ? 9.837 -7.979 -8.940 1.00 90.25 98 PRO A C 1
ATOM 810 O O . PRO A 1 98 ? 9.749 -7.851 -10.155 1.00 90.25 98 PRO A O 1
ATOM 813 N N . TYR A 1 99 ? 8.831 -7.689 -8.108 1.00 91.06 99 TYR A N 1
ATOM 814 C CA . TYR A 1 99 ? 7.502 -7.275 -8.567 1.00 91.06 99 TYR A CA 1
ATOM 815 C C . TYR A 1 99 ? 7.188 -5.795 -8.341 1.00 91.06 99 TYR A C 1
ATOM 817 O O . TYR A 1 99 ? 6.342 -5.246 -9.034 1.00 91.06 99 TYR A O 1
ATOM 825 N N . PHE A 1 100 ? 7.823 -5.135 -7.367 1.00 93.88 100 PHE A N 1
ATOM 826 C CA . PHE A 1 100 ? 7.394 -3.790 -6.933 1.00 93.88 100 PHE A CA 1
ATOM 827 C C . PHE A 1 100 ? 8.308 -2.679 -7.464 1.00 93.88 100 PHE A C 1
ATOM 829 O O . PHE A 1 100 ? 8.022 -1.495 -7.300 1.00 93.88 100 PHE A O 1
ATOM 836 N N . GLY A 1 101 ? 9.412 -3.047 -8.121 1.00 91.50 101 GLY A N 1
ATOM 837 C CA . GLY A 1 101 ? 10.480 -2.108 -8.436 1.00 91.50 101 GLY A CA 1
ATOM 838 C C . GLY A 1 101 ? 11.297 -1.828 -7.181 1.00 91.50 101 GLY A C 1
ATOM 839 O O . GLY A 1 101 ? 11.680 -2.757 -6.480 1.00 91.50 101 GLY A O 1
ATOM 840 N N . TYR A 1 102 ? 11.588 -0.569 -6.876 1.00 92.31 102 TYR A N 1
ATOM 841 C CA . TYR A 1 102 ? 12.310 -0.238 -5.649 1.00 92.31 102 TYR A CA 1
ATOM 842 C C . TYR A 1 102 ? 11.368 -0.236 -4.437 1.00 92.31 102 TYR A C 1
ATOM 844 O O . TYR A 1 102 ? 10.208 0.168 -4.517 1.00 92.31 102 TYR A O 1
ATOM 852 N N . VAL A 1 103 ? 11.878 -0.698 -3.303 1.00 95.12 103 VAL A N 1
ATOM 853 C CA . VAL A 1 103 ? 11.229 -0.678 -1.987 1.00 95.12 103 VAL A CA 1
ATOM 854 C C . VAL A 1 103 ? 12.278 -0.381 -0.927 1.00 95.12 103 VAL A C 1
ATOM 856 O O . VAL A 1 103 ? 13.474 -0.485 -1.193 1.00 95.12 103 VAL A O 1
ATOM 859 N N . GLN A 1 104 ? 11.860 -0.078 0.296 1.00 94.75 104 GLN A N 1
ATOM 860 C CA . GLN A 1 104 ? 12.809 0.129 1.384 1.00 94.75 104 GLN A CA 1
ATOM 861 C C . GLN A 1 104 ? 13.369 -1.207 1.896 1.00 94.75 104 GLN A C 1
ATOM 863 O O . GLN A 1 104 ? 12.741 -2.272 1.798 1.00 94.75 104 GLN A O 1
ATOM 868 N N . LYS A 1 105 ? 14.596 -1.177 2.413 1.00 93.69 105 LYS A N 1
ATOM 869 C CA . LYS A 1 105 ? 15.183 -2.301 3.140 1.00 93.69 105 LYS A CA 1
ATOM 870 C C . LYS A 1 105 ? 14.477 -2.433 4.491 1.00 93.69 105 LYS A C 1
ATOM 872 O O . LYS A 1 105 ? 14.240 -1.416 5.139 1.00 93.69 105 LYS A O 1
ATOM 877 N N . PRO A 1 106 ? 14.147 -3.660 4.933 1.00 94.62 106 PRO A N 1
ATOM 878 C CA . PRO A 1 106 ? 13.538 -3.850 6.239 1.00 94.62 106 PRO A CA 1
ATOM 879 C C . PRO A 1 106 ? 14.440 -3.305 7.346 1.00 94.62 106 PRO A C 1
ATOM 881 O O . PRO A 1 106 ? 15.648 -3.550 7.337 1.00 94.62 106 PRO A O 1
ATOM 884 N N . GLY A 1 107 ? 13.858 -2.579 8.293 1.00 92.81 107 GLY A N 1
ATOM 885 C CA . GLY A 1 107 ? 14.627 -1.904 9.332 1.00 92.81 107 GLY A CA 1
ATOM 886 C C . GLY A 1 107 ? 13.797 -0.928 10.161 1.00 92.81 107 GLY A C 1
ATOM 887 O O . GLY A 1 107 ? 12.624 -0.698 9.854 1.00 92.81 107 GLY A O 1
ATOM 888 N N . PRO A 1 108 ? 14.388 -0.371 11.229 1.00 92.19 108 PRO A N 1
ATOM 889 C CA . PRO A 1 108 ? 13.721 0.626 12.053 1.00 92.19 108 PRO A CA 1
ATOM 890 C C . PRO A 1 108 ? 13.462 1.907 11.254 1.00 92.19 108 PRO A C 1
ATOM 892 O O . PRO A 1 108 ? 14.246 2.273 10.378 1.00 92.19 108 PRO A O 1
ATOM 895 N N . ASP A 1 109 ? 12.378 2.599 11.589 1.00 93.06 109 ASP A N 1
ATOM 896 C CA . ASP A 1 109 ? 12.171 3.986 11.187 1.00 93.06 109 ASP A CA 1
ATOM 897 C C . ASP A 1 109 ? 12.395 4.910 12.397 1.00 93.06 109 ASP A C 1
ATOM 899 O O . ASP A 1 109 ? 12.340 4.479 13.547 1.00 93.06 109 ASP A O 1
ATOM 903 N N . PHE A 1 110 ? 12.694 6.183 12.144 1.00 92.12 110 PHE A N 1
ATOM 904 C CA . PHE A 1 110 ? 12.912 7.174 13.199 1.00 92.12 110 PHE A CA 1
ATOM 905 C C . PHE A 1 110 ? 11.619 7.555 13.937 1.00 92.12 110 PHE A C 1
ATOM 907 O O . PHE A 1 110 ? 11.683 8.093 15.041 1.00 92.12 110 PHE A O 1
ATOM 914 N N . ARG A 1 111 ? 10.444 7.315 13.339 1.00 92.25 111 ARG A N 1
ATOM 915 C CA . ARG A 1 111 ? 9.152 7.507 14.003 1.00 92.25 111 ARG A CA 1
ATOM 916 C C . ARG A 1 111 ? 8.875 6.347 14.941 1.00 92.25 111 ARG A C 1
ATOM 918 O O . ARG A 1 111 ? 8.889 5.185 14.543 1.00 92.25 111 ARG A O 1
ATOM 925 N N . GLU A 1 112 ? 8.549 6.690 16.178 1.00 91.94 112 GLU A N 1
ATOM 926 C CA . GLU A 1 112 ? 8.170 5.720 17.196 1.00 91.94 112 GLU A CA 1
ATOM 927 C C . GLU A 1 112 ? 7.003 4.841 16.721 1.00 91.94 112 GLU A C 1
ATOM 929 O O . GLU A 1 112 ? 6.016 5.329 16.171 1.00 91.94 112 GLU A O 1
ATOM 934 N N . GLY A 1 113 ? 7.142 3.527 16.907 1.00 92.31 113 GLY A N 1
ATOM 935 C CA . GLY A 1 113 ? 6.143 2.540 16.496 1.00 92.31 113 GLY A CA 1
ATOM 936 C C . GLY A 1 113 ? 6.144 2.191 15.004 1.00 92.31 113 GLY A C 1
ATOM 937 O O . GLY A 1 113 ? 5.437 1.263 14.624 1.00 92.31 113 GLY A O 1
ATOM 938 N N . PHE A 1 114 ? 6.943 2.858 14.164 1.00 96.69 114 PHE A N 1
ATOM 939 C CA . PHE A 1 114 ? 7.056 2.544 12.739 1.00 96.69 114 PHE A CA 1
ATOM 940 C C . PHE A 1 114 ? 8.332 1.768 12.409 1.00 96.69 114 PHE A C 1
ATOM 942 O O . PHE A 1 114 ? 9.380 1.901 13.041 1.00 96.69 114 PHE A O 1
ATOM 949 N N . LYS A 1 115 ? 8.239 0.967 11.350 1.00 96.12 115 LYS A N 1
ATOM 950 C CA . LYS A 1 115 ? 9.367 0.284 10.719 1.00 96.12 115 LYS A CA 1
ATOM 951 C C . LYS A 1 115 ? 9.139 0.171 9.221 1.00 96.12 115 LYS A C 1
ATOM 953 O O . LYS A 1 115 ? 8.002 0.226 8.753 1.00 96.12 115 LYS A O 1
ATOM 958 N N . TYR A 1 116 ? 10.210 -0.067 8.480 1.00 96.12 116 TYR A N 1
ATOM 959 C CA . TYR A 1 116 ? 10.110 -0.647 7.148 1.00 96.12 116 TYR A CA 1
ATOM 960 C C . TYR A 1 116 ? 9.933 -2.153 7.310 1.00 96.12 116 TYR A C 1
ATOM 962 O O . TYR A 1 116 ? 10.830 -2.851 7.789 1.00 96.12 116 TYR A O 1
ATOM 970 N N . ASN A 1 117 ? 8.749 -2.655 6.971 1.00 96.12 117 ASN A N 1
ATOM 971 C CA . ASN A 1 117 ? 8.426 -4.068 7.121 1.00 96.12 117 ASN A CA 1
ATOM 972 C C . ASN A 1 117 ? 9.145 -4.939 6.072 1.00 96.12 117 ASN A C 1
ATOM 974 O O . ASN A 1 117 ? 9.850 -4.448 5.187 1.00 96.12 117 ASN A O 1
ATOM 978 N N . ALA A 1 118 ? 8.957 -6.260 6.144 1.00 94.69 118 ALA A N 1
ATOM 979 C CA . ALA A 1 118 ? 9.589 -7.204 5.219 1.00 94.69 118 ALA A CA 1
ATOM 980 C C . ALA A 1 118 ? 9.196 -7.002 3.742 1.00 94.69 118 ALA A C 1
ATOM 982 O O . ALA A 1 118 ? 9.932 -7.449 2.862 1.00 94.69 118 ALA A O 1
ATOM 983 N N . ALA A 1 119 ? 8.083 -6.319 3.456 1.00 95.44 119 ALA A N 1
ATOM 984 C CA . ALA A 1 119 ? 7.676 -5.928 2.106 1.00 95.44 119 ALA A CA 1
ATOM 985 C C . ALA A 1 119 ? 8.312 -4.602 1.642 1.00 95.44 119 ALA A C 1
ATOM 987 O O . ALA A 1 119 ? 8.281 -4.289 0.456 1.00 95.44 119 ALA A O 1
ATOM 988 N N . GLY A 1 120 ? 8.962 -3.870 2.549 1.00 95.62 120 GLY A N 1
ATOM 989 C CA . GLY A 1 120 ? 9.658 -2.614 2.276 1.00 95.62 120 GLY A CA 1
ATOM 990 C C . GLY A 1 120 ? 8.767 -1.374 2.332 1.00 95.62 120 GLY A C 1
ATOM 991 O O . GLY A 1 120 ? 9.127 -0.349 1.753 1.00 95.62 120 GLY A O 1
ATOM 992 N N . PHE A 1 121 ? 7.631 -1.463 3.031 1.00 97.25 121 PHE A N 1
ATOM 993 C CA . PHE A 1 121 ? 6.731 -0.341 3.291 1.00 97.25 121 PHE A CA 1
ATOM 994 C C . PHE A 1 121 ? 6.841 0.126 4.729 1.00 97.25 121 PHE A C 1
ATOM 996 O O . PHE A 1 121 ? 7.073 -0.674 5.639 1.00 97.25 121 PHE A O 1
ATOM 1003 N N . ILE A 1 122 ? 6.638 1.424 4.927 1.00 96.81 122 ILE A N 1
ATOM 1004 C CA . ILE A 1 122 ? 6.580 1.982 6.263 1.00 96.81 122 ILE A CA 1
ATOM 1005 C C . ILE A 1 122 ? 5.233 1.711 6.919 1.00 96.81 122 ILE A C 1
ATOM 1007 O O . ILE A 1 122 ? 4.188 2.132 6.433 1.00 96.81 122 ILE A O 1
ATOM 1011 N N . SER A 1 123 ? 5.263 1.000 8.037 1.00 96.75 123 SER A N 1
ATOM 1012 C CA . SER A 1 123 ? 4.060 0.585 8.744 1.00 96.75 123 SER A CA 1
ATOM 1013 C C . SER A 1 123 ? 4.399 0.180 10.179 1.00 96.75 123 SER A C 1
ATOM 1015 O O . SER A 1 123 ? 5.509 -0.299 10.428 1.00 96.75 123 SER A O 1
ATOM 1017 N N . PRO A 1 124 ? 3.463 0.312 11.132 1.00 96.94 124 PRO A N 1
ATOM 1018 C CA . PRO A 1 124 ? 3.579 -0.362 12.423 1.00 96.94 124 PRO A CA 1
ATOM 1019 C C . PRO A 1 124 ? 3.341 -1.882 12.313 1.00 96.94 124 PRO A C 1
ATOM 1021 O O . PRO A 1 124 ? 3.585 -2.618 13.269 1.00 96.94 124 PRO A O 1
ATOM 1024 N N . TYR A 1 125 ? 2.889 -2.375 11.153 1.00 97.56 125 TYR A N 1
ATOM 1025 C CA . TYR A 1 125 ? 2.490 -3.765 10.938 1.00 97.56 125 TYR A CA 1
ATOM 1026 C C . TYR A 1 125 ? 3.382 -4.505 9.926 1.00 97.56 125 TYR A C 1
ATOM 1028 O O . TYR A 1 125 ? 3.893 -3.929 8.959 1.00 97.56 125 TYR A O 1
ATOM 1036 N N . ASP A 1 126 ? 3.529 -5.816 10.129 1.00 97.19 126 ASP A N 1
ATOM 1037 C CA . ASP A 1 126 ? 4.099 -6.731 9.135 1.00 97.19 126 ASP A CA 1
ATOM 1038 C C . ASP A 1 126 ? 3.031 -7.201 8.147 1.00 97.19 126 ASP A C 1
ATOM 1040 O O . ASP A 1 126 ? 1.858 -7.315 8.508 1.00 97.19 126 ASP A O 1
ATOM 1044 N N . TYR A 1 127 ? 3.450 -7.464 6.904 1.00 96.81 127 TYR A N 1
ATOM 1045 C CA . TYR A 1 127 ? 2.568 -7.916 5.827 1.00 96.81 127 TYR A CA 1
ATOM 1046 C C . TYR A 1 127 ? 2.881 -9.364 5.416 1.00 96.81 127 TYR A C 1
ATOM 1048 O O . TYR A 1 127 ? 4.063 -9.722 5.365 1.00 96.81 127 TYR A O 1
ATOM 1056 N N . PRO A 1 128 ? 1.865 -10.164 5.041 1.00 97.69 128 PRO A N 1
ATOM 1057 C CA . PRO A 1 128 ? 0.440 -9.838 5.119 1.00 97.69 128 PRO A CA 1
ATOM 1058 C C . PRO A 1 128 ? -0.041 -9.723 6.577 1.00 97.69 128 PRO A C 1
ATOM 1060 O O . PRO A 1 128 ? 0.400 -10.460 7.457 1.00 97.69 128 PRO A O 1
ATOM 1063 N N . TYR A 1 129 ? -0.923 -8.760 6.835 1.00 98.25 129 TYR A N 1
ATOM 1064 C CA . TYR A 1 129 ? -1.585 -8.589 8.119 1.00 98.25 129 TYR A CA 1
ATOM 1065 C C . TYR A 1 129 ? -2.870 -9.408 8.138 1.00 98.25 129 TYR A C 1
ATOM 1067 O O . TYR A 1 129 ? -3.760 -9.191 7.312 1.00 98.25 129 TYR A O 1
ATOM 1075 N N . HIS A 1 130 ? -2.984 -10.297 9.118 1.00 97.12 130 HIS A N 1
ATOM 1076 C CA . HIS A 1 130 ? -4.189 -11.081 9.363 1.00 97.12 130 HIS A CA 1
ATOM 1077 C C . HIS A 1 130 ? -4.972 -10.493 10.534 1.00 97.12 130 HIS A C 1
ATOM 1079 O O . HIS A 1 130 ? -4.385 -10.157 11.569 1.00 97.12 130 HIS A O 1
ATOM 1085 N N . LYS A 1 131 ? -6.297 -10.392 10.374 1.00 97.19 131 LYS A N 1
ATOM 1086 C CA . LYS A 1 131 ? -7.181 -9.905 11.434 1.00 97.19 131 LYS A CA 1
ATOM 1087 C C . LYS A 1 131 ? -7.036 -10.768 12.684 1.00 97.19 131 LYS A C 1
ATOM 1089 O O . LYS A 1 131 ? -7.024 -11.995 12.618 1.00 97.19 131 LYS A O 1
ATOM 1094 N N . LYS A 1 132 ? -6.945 -10.115 13.838 1.00 96.81 132 LYS A N 1
ATOM 1095 C CA . LYS A 1 132 ? -6.883 -10.761 15.156 1.00 96.81 132 LYS A CA 1
ATOM 1096 C C . LYS A 1 132 ? -8.273 -11.042 15.729 1.00 96.81 132 LYS A C 1
ATOM 1098 O O . LYS A 1 132 ? -8.394 -11.837 16.655 1.00 96.81 132 LYS A O 1
ATOM 1103 N N . A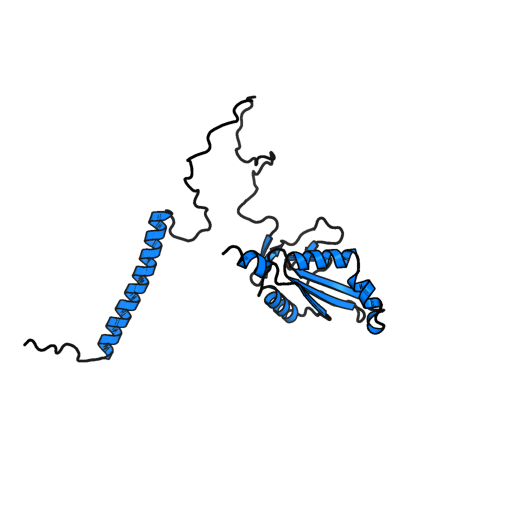SN A 1 133 ? -9.294 -10.349 15.227 1.00 96.44 133 ASN A N 1
ATOM 1104 C CA . ASN A 1 133 ? -10.697 -10.477 15.611 1.00 96.44 133 ASN A CA 1
ATOM 1105 C C . ASN A 1 133 ? -11.607 -9.856 14.525 1.00 96.44 133 ASN A C 1
ATOM 1107 O O . ASN A 1 133 ? -11.140 -9.077 13.692 1.00 96.44 133 ASN A O 1
ATOM 1111 N N . ASP A 1 134 ? -12.909 -10.148 14.576 1.00 95.31 134 ASP A N 1
ATOM 1112 C CA . ASP A 1 134 ? -13.903 -9.717 13.571 1.00 95.31 134 ASP A CA 1
ATOM 1113 C C . ASP A 1 134 ? -14.261 -8.216 13.628 1.00 95.31 134 ASP A C 1
ATOM 1115 O O . ASP A 1 134 ? -14.936 -7.672 12.744 1.00 95.31 134 ASP A O 1
ATOM 1119 N N . ASN A 1 135 ? -13.810 -7.514 14.671 1.00 97.06 135 ASN A N 1
ATOM 1120 C CA . ASN A 1 135 ? -14.021 -6.075 14.812 1.00 97.06 135 ASN A CA 1
ATOM 1121 C C . ASN A 1 135 ? -12.954 -5.257 14.078 1.00 97.06 135 ASN A C 1
ATOM 1123 O O . ASN A 1 135 ? -13.136 -4.049 13.925 1.00 97.06 135 ASN A O 1
ATOM 1127 N N . GLN A 1 136 ? -11.886 -5.889 13.586 1.00 98.31 136 GLN A N 1
ATOM 1128 C CA . GLN A 1 136 ? -10.871 -5.204 12.798 1.00 98.31 136 GLN A CA 1
ATOM 1129 C C . GLN A 1 136 ? -11.357 -4.888 11.379 1.00 98.31 136 GLN A C 1
ATOM 1131 O O . GLN A 1 136 ? -11.893 -5.744 10.669 1.00 98.31 136 GLN A O 1
ATOM 1136 N N . TYR A 1 137 ? -11.130 -3.639 10.975 1.00 98.31 137 TYR A N 1
ATOM 1137 C CA . TYR A 1 137 ? -11.452 -3.079 9.670 1.00 98.31 137 TYR A CA 1
ATOM 1138 C C . TYR A 1 137 ? -10.159 -2.596 8.998 1.00 98.31 137 TYR A C 1
ATOM 1140 O O . TYR A 1 137 ? -9.572 -1.587 9.395 1.00 98.31 137 TYR A O 1
ATOM 1148 N N . ILE A 1 138 ? -9.681 -3.350 8.010 1.00 98.62 138 ILE A N 1
ATOM 1149 C CA . ILE A 1 138 ? -8.405 -3.145 7.328 1.00 98.62 138 ILE A CA 1
ATOM 1150 C C . ILE A 1 138 ? -8.577 -2.148 6.180 1.00 98.62 138 ILE A C 1
ATOM 1152 O O . ILE A 1 138 ? -9.288 -2.403 5.207 1.00 98.62 138 ILE A O 1
ATOM 1156 N N . ILE A 1 139 ? -7.855 -1.034 6.270 1.00 98.69 139 ILE A N 1
ATOM 1157 C CA . ILE A 1 139 ? -7.780 0.009 5.249 1.00 98.69 139 ILE A CA 1
ATOM 1158 C C . ILE A 1 139 ? -6.403 -0.055 4.583 1.00 98.69 139 ILE A C 1
ATOM 1160 O O . ILE A 1 139 ? -5.385 0.243 5.208 1.00 98.69 139 ILE A O 1
ATOM 1164 N N . GLY A 1 140 ? -6.361 -0.421 3.304 1.00 98.62 140 GLY A N 1
ATOM 1165 C CA . GLY A 1 140 ? -5.146 -0.376 2.493 1.00 98.62 140 GLY A CA 1
ATOM 1166 C C . GLY A 1 140 ? -4.977 0.983 1.816 1.00 98.62 140 GLY A C 1
ATOM 1167 O O . GLY A 1 140 ? -5.867 1.417 1.087 1.00 98.62 140 GLY A O 1
ATOM 1168 N N . VAL A 1 141 ? -3.839 1.647 2.019 1.00 98.62 141 VAL A N 1
ATOM 1169 C CA . VAL A 1 141 ? -3.511 2.936 1.386 1.00 98.62 141 VAL A CA 1
ATOM 1170 C C . VAL A 1 141 ? -2.441 2.733 0.316 1.00 98.62 141 VAL A C 1
ATOM 1172 O O . VAL A 1 141 ? -1.333 2.315 0.632 1.00 98.62 141 VAL A O 1
ATOM 1175 N N . PHE A 1 142 ? -2.741 3.062 -0.937 1.00 98.31 142 PHE A N 1
ATOM 1176 C CA . PHE A 1 142 ? -1.870 2.830 -2.093 1.00 98.31 142 PHE A CA 1
ATOM 1177 C C . PHE A 1 142 ? -1.458 4.153 -2.741 1.00 98.31 142 PHE A C 1
ATOM 1179 O O . PHE A 1 142 ? -2.282 5.059 -2.877 1.00 98.31 142 PHE A O 1
ATOM 1186 N N . GLY A 1 143 ? -0.191 4.264 -3.159 1.00 96.88 143 GLY A N 1
ATOM 1187 C CA . GLY A 1 143 ? 0.268 5.420 -3.931 1.00 96.88 143 GLY A CA 1
ATOM 1188 C C . GLY A 1 143 ? 1.734 5.809 -3.789 1.00 96.88 143 GLY A C 1
ATOM 1189 O O . GLY A 1 143 ? 2.582 5.018 -3.382 1.00 96.88 143 GLY A O 1
ATOM 1190 N N . GLY A 1 144 ? 2.010 7.063 -4.155 1.00 95.19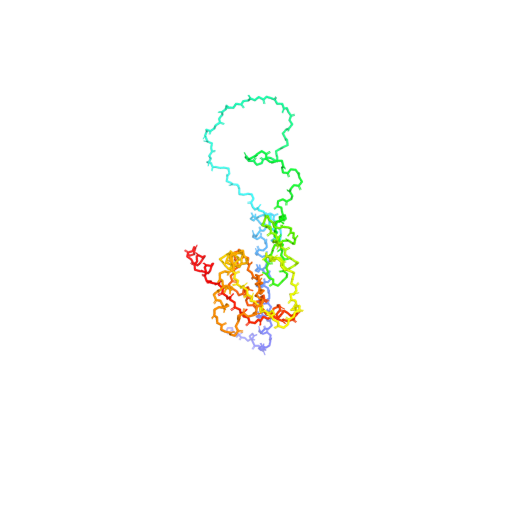 144 GLY A N 1
ATOM 1191 C CA . GLY A 1 144 ? 3.325 7.698 -4.066 1.00 95.19 144 GLY A CA 1
ATOM 1192 C C . GLY A 1 144 ? 3.659 8.282 -2.684 1.00 95.19 144 GLY A C 1
ATOM 1193 O O . GLY A 1 144 ? 3.078 7.924 -1.659 1.00 95.19 144 GLY A O 1
ATOM 1194 N N . SER A 1 145 ? 4.562 9.269 -2.658 1.00 94.94 145 SER A N 1
ATOM 1195 C CA . SER A 1 145 ? 4.983 9.989 -1.438 1.00 94.94 145 SER A CA 1
ATOM 1196 C C . SER A 1 145 ? 3.815 10.625 -0.680 1.00 94.94 145 SER A C 1
ATOM 1198 O O . SER A 1 145 ? 3.800 10.608 0.549 1.00 94.94 145 SER A O 1
ATOM 1200 N N . VAL A 1 146 ? 2.821 11.149 -1.403 1.00 96.19 146 VAL A N 1
ATOM 1201 C CA . VAL A 1 146 ? 1.614 11.750 -0.816 1.00 96.19 146 VAL A CA 1
ATOM 1202 C C . VAL A 1 146 ? 0.815 10.706 -0.036 1.00 96.19 146 VAL A C 1
ATOM 1204 O O . VAL A 1 146 ? 0.464 10.942 1.116 1.00 96.19 146 VAL A O 1
ATOM 1207 N N . ALA A 1 147 ? 0.592 9.531 -0.629 1.00 97.88 147 ALA A N 1
ATOM 1208 C CA . ALA A 1 147 ? -0.121 8.426 0.005 1.00 97.88 147 ALA A CA 1
ATOM 1209 C C . ALA A 1 147 ? 0.638 7.879 1.224 1.00 97.88 147 ALA A C 1
ATOM 1211 O O . ALA A 1 147 ? 0.040 7.619 2.267 1.00 97.88 147 ALA A O 1
ATOM 1212 N N . SER A 1 148 ? 1.968 7.771 1.113 1.00 96.62 148 SER A N 1
ATOM 1213 C CA . SER A 1 148 ? 2.837 7.386 2.227 1.00 96.62 148 SER A CA 1
ATOM 1214 C C . SER A 1 148 ? 2.652 8.357 3.392 1.00 96.62 148 SER A C 1
ATOM 1216 O O . SER A 1 148 ? 2.238 7.940 4.473 1.00 96.62 148 SER A O 1
ATOM 1218 N N . ASN A 1 149 ? 2.858 9.659 3.170 1.00 96.56 149 ASN A N 1
ATOM 1219 C CA . ASN A 1 149 ? 2.706 10.682 4.208 1.00 96.56 149 ASN A CA 1
ATOM 1220 C C . ASN A 1 149 ? 1.294 10.713 4.802 1.00 96.56 149 ASN A C 1
ATOM 1222 O O . ASN A 1 149 ? 1.162 10.805 6.019 1.00 96.56 149 ASN A O 1
ATOM 1226 N N . TYR A 1 150 ? 0.261 10.570 3.968 1.00 97.81 150 TYR A N 1
ATOM 1227 C CA . TYR A 1 150 ? -1.122 10.447 4.423 1.00 97.81 150 TYR A CA 1
ATOM 1228 C C . TYR A 1 150 ? -1.292 9.267 5.388 1.00 97.81 150 TYR A C 1
ATOM 1230 O O . TYR A 1 150 ? -1.768 9.460 6.501 1.00 97.81 150 TYR A O 1
ATOM 1238 N N . SER A 1 151 ? -0.833 8.066 5.016 1.00 97.69 151 SER A N 1
ATOM 1239 C CA . SER A 1 151 ? -0.967 6.873 5.867 1.00 97.69 151 SER A CA 1
ATOM 1240 C C . SER A 1 151 ? -0.271 7.025 7.224 1.00 97.69 151 SER A C 1
ATOM 1242 O O . SER A 1 151 ? -0.843 6.676 8.253 1.00 97.69 151 SER A O 1
ATOM 1244 N N . ILE A 1 152 ? 0.932 7.605 7.245 1.00 97.00 152 ILE A N 1
ATOM 1245 C CA . ILE A 1 152 ? 1.688 7.879 8.474 1.00 97.00 152 ILE A CA 1
ATOM 1246 C C . ILE A 1 152 ? 0.916 8.863 9.354 1.00 97.00 152 ILE A C 1
ATOM 1248 O O . ILE A 1 152 ? 0.733 8.621 10.547 1.00 97.00 152 ILE A O 1
ATOM 1252 N N . TYR A 1 153 ? 0.452 9.960 8.756 1.00 97.19 153 TYR A N 1
ATOM 1253 C CA . TYR A 1 153 ? -0.262 11.012 9.462 1.00 97.19 153 TYR A CA 1
ATOM 1254 C C . TYR A 1 153 ? -1.585 10.506 10.048 1.00 97.19 153 TYR A C 1
ATOM 1256 O O . TYR A 1 153 ? -1.895 10.807 11.200 1.00 97.19 153 TYR A O 1
ATOM 1264 N N . GLU A 1 154 ? -2.333 9.695 9.299 1.00 97.31 154 GLU A N 1
ATOM 1265 C CA . GLU A 1 154 ? -3.583 9.097 9.771 1.00 97.31 154 GLU A CA 1
ATOM 1266 C C . GLU A 1 154 ? -3.369 8.116 10.919 1.00 97.31 154 GLU A C 1
ATOM 1268 O O . GLU A 1 154 ? -4.111 8.164 11.896 1.00 97.31 154 GLU A O 1
ATOM 1273 N N . ILE A 1 155 ? -2.330 7.279 10.866 1.00 96.81 155 ILE A N 1
ATOM 1274 C CA . ILE A 1 155 ? -1.999 6.371 11.975 1.00 96.81 155 ILE A CA 1
ATOM 1275 C C . ILE A 1 155 ? -1.681 7.163 13.253 1.00 96.81 155 ILE A C 1
ATOM 1277 O O . ILE A 1 155 ? -2.092 6.769 14.341 1.00 96.81 155 ILE A O 1
ATOM 1281 N N . GLN A 1 156 ? -0.982 8.295 13.136 1.00 95.88 156 GLN A N 1
ATOM 1282 C CA . GLN A 1 156 ? -0.601 9.117 14.290 1.00 95.88 156 GLN A CA 1
ATOM 1283 C C . GLN A 1 156 ? -1.758 9.952 14.858 1.00 95.88 156 GLN A C 1
ATOM 1285 O O . GLN A 1 156 ? -1.834 10.152 16.068 1.00 95.88 156 GLN A O 1
ATOM 1290 N N . ASN A 1 157 ? -2.648 10.466 14.004 1.00 97.06 157 ASN A N 1
ATOM 1291 C CA . ASN A 1 157 ? -3.658 11.457 14.403 1.00 97.06 157 ASN A CA 1
ATOM 1292 C C . ASN A 1 157 ? -5.088 10.893 14.467 1.00 97.06 157 ASN A C 1
ATOM 1294 O O . ASN A 1 157 ? -5.968 11.498 15.101 1.00 97.06 157 ASN A O 1
ATOM 1298 N N . GLN A 1 158 ? -5.311 9.728 13.853 1.00 96.94 158 GLN A N 1
ATOM 1299 C CA . GLN A 1 158 ? -6.568 8.979 13.837 1.00 96.94 158 GLN A CA 1
ATOM 1300 C C . GLN A 1 158 ? -7.749 9.804 13.302 1.00 96.94 158 GLN A C 1
ATOM 1302 O O . GLN A 1 158 ? -8.858 9.715 13.830 1.00 96.94 158 GLN A O 1
ATOM 1307 N N . ILE A 1 159 ? -7.535 10.659 12.296 1.00 97.50 159 ILE A N 1
ATOM 1308 C CA . ILE A 1 159 ? -8.581 11.568 11.798 1.00 97.50 159 ILE A CA 1
ATOM 1309 C C . ILE A 1 159 ? -9.653 10.771 11.058 1.00 97.50 159 ILE A C 1
ATOM 1311 O O . ILE A 1 159 ? -10.844 10.908 11.359 1.00 97.50 159 ILE A O 1
ATOM 1315 N N . LEU A 1 160 ? -9.236 9.900 10.140 1.00 96.38 160 LEU A N 1
ATOM 1316 C CA . LEU A 1 160 ? -10.122 9.007 9.405 1.00 96.38 160 LEU A CA 1
ATOM 1317 C C . LEU A 1 160 ? -10.892 8.094 10.362 1.00 96.38 160 LEU A C 1
ATOM 1319 O O . LEU A 1 160 ? -12.113 8.015 10.273 1.00 96.38 160 LEU A O 1
ATOM 1323 N N . GLU A 1 161 ? -10.206 7.473 11.323 1.00 96.62 161 GLU A N 1
ATOM 1324 C CA . GLU A 1 161 ? -10.834 6.624 12.343 1.00 96.62 161 GLU A CA 1
ATOM 1325 C C . GLU A 1 161 ? -11.902 7.387 13.141 1.00 96.62 161 GLU A C 1
ATOM 1327 O O . GLU A 1 161 ? -13.044 6.933 13.237 1.00 96.62 161 GLU A O 1
ATOM 1332 N N . LYS A 1 162 ? -11.566 8.566 13.684 1.00 97.75 162 LYS A N 1
ATOM 1333 C CA . LYS A 1 162 ? -12.513 9.399 14.446 1.00 97.75 162 LYS A CA 1
ATOM 1334 C C . LYS A 1 162 ? -13.725 9.792 13.610 1.00 97.75 162 LYS A C 1
ATOM 1336 O O . LYS A 1 162 ? -14.825 9.875 14.148 1.00 97.75 162 LYS A O 1
ATOM 1341 N N . THR A 1 163 ? -13.526 10.032 12.317 1.00 97.44 163 THR A N 1
ATOM 1342 C CA . THR A 1 163 ? -14.598 10.394 11.385 1.00 97.44 163 THR A CA 1
ATOM 1343 C C . THR A 1 163 ? -15.489 9.192 11.081 1.00 97.44 163 THR A C 1
ATOM 1345 O O . THR A 1 163 ? -16.705 9.282 11.223 1.00 97.44 163 THR A O 1
ATOM 1348 N N . LEU A 1 164 ? -14.905 8.040 10.737 1.00 97.19 164 LEU A N 1
ATOM 1349 C CA . LEU A 1 164 ? -15.658 6.822 10.432 1.00 97.19 164 LEU A CA 1
ATOM 1350 C C . LEU A 1 164 ? -16.466 6.337 11.638 1.00 97.19 164 LEU A C 1
ATOM 1352 O O . LEU A 1 164 ? -17.616 5.946 11.471 1.00 97.19 164 LEU A O 1
ATOM 1356 N N . LYS A 1 165 ? -15.936 6.458 12.861 1.00 97.81 165 LYS A N 1
ATOM 1357 C CA . LYS A 1 165 ? -16.654 6.102 14.100 1.00 97.81 165 LYS A CA 1
ATOM 1358 C C . LYS A 1 165 ? -17.906 6.943 14.384 1.00 97.81 165 LYS A C 1
ATOM 1360 O O . LYS A 1 165 ? -18.688 6.572 15.258 1.00 97.81 165 LYS A O 1
ATOM 1365 N N . GLN A 1 166 ? -18.133 8.047 13.665 1.00 97.88 166 GLN A N 1
ATOM 1366 C CA . GLN A 1 166 ? -19.394 8.801 13.740 1.00 97.88 166 GLN A CA 1
ATOM 1367 C C . GLN A 1 166 ? -20.547 8.074 13.030 1.00 97.88 166 GLN A C 1
ATOM 1369 O O . GLN A 1 166 ? -21.713 8.357 13.301 1.00 97.88 166 GLN A O 1
ATOM 1374 N N . ILE A 1 167 ? -20.235 7.128 12.142 1.00 97.75 167 ILE A N 1
ATOM 1375 C CA . ILE A 1 167 ? -21.213 6.303 11.437 1.00 97.75 167 ILE A CA 1
ATOM 1376 C C . ILE A 1 167 ? -21.560 5.100 12.334 1.00 97.75 167 ILE A C 1
ATOM 1378 O O . ILE A 1 167 ? -20.645 4.393 12.767 1.00 97.75 167 ILE A O 1
ATOM 1382 N N . PRO A 1 168 ? -22.853 4.816 12.605 1.00 97.06 168 PRO A N 1
ATOM 1383 C CA . PRO A 1 168 ? -23.258 3.759 13.539 1.00 97.06 168 PRO A CA 1
ATOM 1384 C C . PRO A 1 168 ? -22.642 2.382 13.258 1.00 97.06 168 PRO A C 1
ATOM 1386 O O . PRO A 1 168 ? -22.280 1.673 14.189 1.00 97.06 168 PRO A O 1
ATOM 1389 N N . GLU A 1 169 ? -22.478 2.031 11.984 1.00 96.19 169 GLU A N 1
ATOM 1390 C CA . GLU A 1 169 ? -21.959 0.735 11.527 1.00 96.19 169 GLU A CA 1
ATOM 1391 C C . GLU A 1 169 ? -20.461 0.528 11.829 1.00 96.19 169 GLU A C 1
ATOM 1393 O O . GLU A 1 169 ? -19.979 -0.601 11.921 1.00 96.19 169 GLU A O 1
ATOM 1398 N N . PHE A 1 170 ? -19.725 1.620 12.046 1.00 97.81 170 PHE A N 1
ATOM 1399 C CA . PHE A 1 170 ? -18.278 1.626 12.268 1.00 97.81 170 PHE A CA 1
ATOM 1400 C C . PHE A 1 170 ? -17.869 1.975 13.701 1.00 97.81 170 PHE A C 1
ATOM 1402 O O . PHE A 1 170 ? -16.682 1.956 14.027 1.00 97.81 170 PHE A O 1
ATOM 1409 N N . LYS A 1 171 ? -18.837 2.296 14.563 1.00 96.81 171 LYS A N 1
ATOM 1410 C CA . LYS A 1 171 ? -18.604 2.833 15.908 1.00 96.81 171 LYS A CA 1
ATOM 1411 C C . LYS A 1 171 ? -17.661 1.969 16.754 1.00 96.81 171 LYS A C 1
ATOM 1413 O O . LYS A 1 171 ? -16.758 2.501 17.398 1.00 96.81 171 LYS A O 1
ATOM 1418 N N . ASP A 1 172 ? -17.849 0.653 16.700 1.00 96.50 172 ASP A N 1
ATOM 1419 C CA . ASP A 1 172 ? -17.109 -0.324 17.509 1.00 96.50 172 ASP A CA 1
ATOM 1420 C C . ASP A 1 172 ? -15.985 -1.028 16.725 1.00 96.50 172 ASP A C 1
ATOM 1422 O O . ASP A 1 172 ? -15.402 -2.003 17.203 1.00 96.50 172 ASP A O 1
ATOM 1426 N N . LYS A 1 173 ? -15.671 -0.554 15.510 1.00 97.94 173 LYS A N 1
ATOM 1427 C CA . LYS A 1 173 ? -14.600 -1.124 14.686 1.00 97.94 173 LYS A CA 1
ATOM 1428 C C . LYS A 1 173 ? -13.221 -0.627 15.127 1.00 97.94 173 LYS A C 1
ATOM 1430 O O . LYS A 1 173 ? -13.030 0.535 15.496 1.00 97.94 173 LYS A O 1
ATOM 1435 N N . GLU A 1 174 ? -12.249 -1.531 15.062 1.00 97.75 174 GLU A N 1
ATOM 1436 C CA . GLU A 1 174 ? -10.823 -1.247 15.215 1.00 97.75 174 GLU A CA 1
ATOM 1437 C C . GLU A 1 174 ? -10.227 -1.037 13.820 1.00 97.75 174 GLU A C 1
ATOM 1439 O O . GLU A 1 174 ? -10.207 -1.956 13.004 1.00 97.75 174 GLU A O 1
ATOM 1444 N N . PHE A 1 175 ? -9.756 0.170 13.520 1.00 98.06 175 PHE A N 1
ATOM 1445 C CA . PHE A 1 175 ? -9.236 0.491 12.194 1.00 98.06 175 PHE A CA 1
ATOM 1446 C C . PHE A 1 175 ? -7.752 0.151 12.085 1.00 98.06 175 PHE A C 1
ATOM 1448 O O . PHE A 1 175 ? -6.932 0.661 12.844 1.00 98.06 175 PHE A O 1
ATOM 1455 N N . ILE A 1 176 ? -7.406 -0.687 11.108 1.00 98.31 176 ILE A N 1
ATOM 1456 C CA . ILE A 1 176 ? -6.028 -1.088 10.817 1.00 98.31 176 ILE A CA 1
ATOM 1457 C C . ILE A 1 176 ? -5.616 -0.466 9.488 1.00 98.31 176 ILE A C 1
ATOM 1459 O O . ILE A 1 176 ? -6.076 -0.892 8.432 1.00 98.31 176 ILE A O 1
ATOM 1463 N N . ILE A 1 177 ? -4.743 0.538 9.530 1.00 98.44 177 ILE A N 1
ATOM 1464 C CA . ILE A 1 177 ? -4.244 1.205 8.322 1.00 98.44 177 ILE A CA 1
ATOM 1465 C C . ILE A 1 177 ? -2.938 0.540 7.880 1.00 98.44 177 ILE A C 1
ATOM 1467 O O . ILE A 1 177 ? -1.947 0.535 8.611 1.00 98.44 177 ILE A O 1
ATOM 1471 N N . LEU A 1 178 ? -2.933 0.001 6.662 1.00 98.56 178 LEU A N 1
ATOM 1472 C CA . LEU A 1 178 ? -1.779 -0.628 6.027 1.00 98.56 178 LEU A CA 1
ATOM 1473 C C . LEU A 1 178 ? -1.321 0.236 4.844 1.00 98.56 178 LEU A C 1
ATOM 1475 O O . LEU A 1 178 ? -2.040 0.392 3.858 1.00 98.56 178 LEU A O 1
ATOM 1479 N N . SER A 1 179 ? -0.118 0.799 4.928 1.00 98.00 179 SER A N 1
ATOM 1480 C CA . SER A 1 179 ? 0.495 1.551 3.829 1.00 98.00 179 SER A CA 1
ATOM 1481 C C . SER A 1 179 ? 1.145 0.629 2.794 1.00 98.00 179 SER A C 1
ATOM 1483 O O . SER A 1 179 ? 2.025 -0.160 3.134 1.00 98.00 179 SER A O 1
ATOM 1485 N N . PHE A 1 180 ? 0.758 0.769 1.531 1.00 97.88 180 PHE A N 1
ATOM 1486 C CA . PHE A 1 180 ? 1.375 0.184 0.332 1.00 97.88 180 PHE A CA 1
ATOM 1487 C C . PHE A 1 180 ? 1.893 1.303 -0.576 1.00 97.88 180 PHE A C 1
ATOM 1489 O O . PHE A 1 180 ? 1.745 1.274 -1.801 1.00 97.88 180 PHE A O 1
ATOM 1496 N N . ALA A 1 181 ? 2.452 2.336 0.052 1.00 97.00 181 ALA A N 1
ATOM 1497 C CA . ALA A 1 181 ? 2.904 3.540 -0.609 1.00 97.00 181 ALA A CA 1
ATOM 1498 C C . ALA A 1 181 ? 4.381 3.813 -0.332 1.00 97.00 181 ALA A C 1
ATOM 1500 O O . ALA A 1 181 ? 4.881 3.591 0.771 1.00 97.00 181 ALA A O 1
ATOM 1501 N N . THR A 1 182 ? 5.080 4.328 -1.338 1.00 94.19 182 THR A N 1
ATOM 1502 C CA . THR A 1 182 ? 6.453 4.820 -1.189 1.00 94.19 182 THR A CA 1
ATOM 1503 C C . THR A 1 182 ? 6.705 5.978 -2.147 1.00 94.19 182 THR A C 1
ATOM 1505 O O . THR A 1 182 ? 6.019 6.145 -3.158 1.00 94.19 182 THR A O 1
ATOM 1508 N N . GLY A 1 183 ? 7.675 6.827 -1.810 1.00 92.75 183 GLY A N 1
ATOM 1509 C CA . GLY A 1 183 ? 8.008 8.004 -2.608 1.00 92.75 183 GLY A CA 1
ATOM 1510 C C . GLY A 1 183 ? 8.358 7.631 -4.042 1.00 92.75 183 GLY A C 1
ATOM 1511 O O . GLY A 1 183 ? 9.040 6.640 -4.249 1.00 92.75 183 GLY A O 1
ATOM 1512 N N . GLY A 1 184 ? 7.880 8.410 -5.016 1.00 90.31 184 GLY A N 1
ATOM 1513 C CA . GLY A 1 184 ? 8.139 8.209 -6.448 1.00 90.31 184 GLY A CA 1
ATOM 1514 C C . GLY A 1 184 ? 7.310 7.121 -7.142 1.00 90.31 184 GLY A C 1
ATOM 1515 O O . GLY A 1 184 ? 7.419 7.001 -8.360 1.00 90.31 184 GLY A O 1
ATOM 1516 N N . TYR A 1 185 ? 6.471 6.363 -6.419 1.00 94.50 185 TYR A N 1
ATOM 1517 C CA . TYR A 1 185 ? 5.600 5.377 -7.064 1.00 94.50 185 TYR A CA 1
ATOM 1518 C C . TYR A 1 185 ? 4.607 6.016 -8.025 1.00 94.50 185 TYR A C 1
ATOM 1520 O O . TYR A 1 185 ? 4.055 7.082 -7.748 1.00 94.50 185 TYR A O 1
ATOM 1528 N N . LYS A 1 186 ? 4.398 5.333 -9.146 1.00 91.75 186 LYS A N 1
ATOM 1529 C CA . LYS A 1 186 ? 3.575 5.748 -10.279 1.00 91.75 186 LYS A CA 1
ATOM 1530 C C . LYS A 1 186 ? 2.673 4.615 -10.729 1.00 91.75 186 LYS A C 1
ATOM 1532 O O . LYS A 1 186 ? 2.976 3.445 -10.471 1.00 91.75 186 LYS A O 1
ATOM 1537 N N . GLN A 1 187 ? 1.655 4.922 -11.521 1.00 91.06 187 GLN A N 1
ATOM 1538 C CA . GLN A 1 187 ? 0.949 3.874 -12.248 1.00 91.06 187 GLN A CA 1
ATOM 1539 C C . GLN A 1 187 ? 1.904 3.135 -13.201 1.00 91.06 187 GLN A C 1
ATOM 1541 O O . GLN A 1 187 ? 2.704 3.776 -13.889 1.00 91.06 187 GLN A O 1
ATOM 1546 N N . PRO A 1 188 ? 1.843 1.787 -13.266 1.00 92.44 188 PRO A N 1
ATOM 1547 C CA . PRO A 1 188 ? 0.837 0.888 -12.676 1.00 92.44 188 PRO A CA 1
ATOM 1548 C C . PRO A 1 188 ? 1.240 0.215 -11.338 1.00 92.44 188 PRO A C 1
ATOM 1550 O O . PRO A 1 188 ? 0.675 -0.822 -10.983 1.00 92.44 188 PRO A O 1
ATOM 1553 N N . GLN A 1 189 ? 2.215 0.737 -10.587 1.00 94.56 189 GLN A N 1
ATOM 1554 C CA . GLN A 1 189 ? 2.788 0.047 -9.417 1.00 94.56 189 GLN A CA 1
ATOM 1555 C C . GLN A 1 189 ? 1.761 -0.244 -8.312 1.00 94.56 189 GLN A C 1
ATOM 1557 O O . GLN A 1 189 ? 1.792 -1.338 -7.744 1.00 94.56 189 GLN A O 1
ATOM 1562 N N . GLN A 1 190 ? 0.810 0.663 -8.041 1.00 94.56 190 GLN A N 1
ATOM 1563 C CA . GLN A 1 190 ? -0.244 0.409 -7.045 1.00 94.56 190 GLN A CA 1
ATOM 1564 C C . GLN A 1 190 ? -1.082 -0.825 -7.387 1.00 94.56 190 GLN A C 1
ATOM 1566 O O . GLN A 1 190 ? -1.392 -1.632 -6.511 1.00 94.56 190 GLN A O 1
ATOM 1571 N N . LEU A 1 191 ? -1.428 -0.989 -8.667 1.00 95.12 191 LEU A N 1
ATOM 1572 C CA . LEU A 1 191 ? -2.244 -2.108 -9.127 1.00 95.12 191 LEU A CA 1
ATOM 1573 C C . LEU A 1 191 ? -1.483 -3.435 -9.014 1.00 95.12 191 LEU A C 1
ATOM 1575 O O . LEU A 1 191 ? -2.071 -4.453 -8.650 1.00 95.12 191 LEU A O 1
ATOM 1579 N N . ILE A 1 192 ? -0.176 -3.433 -9.289 1.00 96.50 192 ILE A N 1
ATOM 1580 C CA . ILE A 1 192 ? 0.675 -4.620 -9.118 1.00 96.50 192 ILE A CA 1
ATOM 1581 C C . ILE A 1 192 ? 0.720 -5.034 -7.643 1.00 96.50 192 ILE A C 1
ATOM 1583 O O . ILE A 1 192 ? 0.552 -6.212 -7.329 1.00 96.50 192 ILE A O 1
ATOM 1587 N N . LEU A 1 193 ? 0.896 -4.068 -6.740 1.00 97.19 193 LEU A N 1
ATOM 1588 C CA . LEU A 1 193 ? 0.915 -4.315 -5.299 1.00 97.19 193 LEU A CA 1
ATOM 1589 C C . LEU A 1 193 ? -0.401 -4.887 -4.798 1.00 97.19 193 LEU A C 1
ATOM 1591 O O . LEU A 1 193 ? -0.392 -5.909 -4.116 1.00 97.19 193 LEU A O 1
ATOM 1595 N N . LEU A 1 194 ? -1.520 -4.265 -5.169 1.00 97.75 194 LEU A N 1
ATOM 1596 C CA . LEU A 1 194 ? -2.842 -4.732 -4.773 1.00 97.75 194 LEU A CA 1
ATOM 1597 C C . LEU A 1 194 ? -3.052 -6.195 -5.183 1.00 97.75 194 LEU A C 1
ATOM 1599 O O . LEU A 1 194 ? -3.398 -7.024 -4.345 1.00 97.75 194 LEU A O 1
ATOM 1603 N N . ASN A 1 195 ? -2.773 -6.527 -6.446 1.00 97.94 195 ASN A N 1
ATOM 1604 C CA . ASN A 1 195 ? -2.928 -7.893 -6.944 1.00 97.94 195 ASN A CA 1
ATOM 1605 C C . ASN A 1 195 ? -2.005 -8.885 -6.229 1.00 97.94 195 ASN A C 1
ATOM 1607 O O . ASN A 1 195 ? -2.449 -9.970 -5.854 1.00 97.94 195 ASN A O 1
ATOM 1611 N N . TYR A 1 196 ? -0.740 -8.519 -6.006 1.00 97.81 196 TYR A N 1
ATOM 1612 C CA . TYR A 1 196 ? 0.196 -9.376 -5.286 1.00 97.81 196 TYR A CA 1
ATOM 1613 C C . TYR A 1 196 ? -0.310 -9.680 -3.874 1.00 97.81 196 TYR A C 1
ATOM 1615 O O . TYR A 1 196 ? -0.397 -10.846 -3.495 1.00 97.81 196 TYR A O 1
ATOM 1623 N N . PHE A 1 197 ? -0.685 -8.653 -3.110 1.00 98.25 197 PHE A N 1
ATOM 1624 C CA . PHE A 1 197 ? -1.092 -8.831 -1.719 1.00 98.25 197 PHE A CA 1
ATOM 1625 C C . PHE A 1 197 ? -2.411 -9.593 -1.588 1.00 98.25 197 PHE A C 1
ATOM 1627 O O . PHE A 1 197 ? -2.492 -10.494 -0.755 1.00 98.25 197 PHE A O 1
ATOM 1634 N N . LEU A 1 198 ? -3.387 -9.339 -2.465 1.00 98.06 198 LEU A N 1
ATOM 1635 C CA . LEU A 1 198 ? -4.597 -10.162 -2.549 1.00 98.06 198 LEU A CA 1
ATOM 1636 C C . LEU A 1 198 ? -4.259 -11.635 -2.839 1.00 98.06 198 LEU A C 1
ATOM 1638 O O . LEU A 1 198 ? -4.817 -12.529 -2.209 1.00 98.06 198 LEU A O 1
ATOM 1642 N N . SER A 1 199 ? -3.307 -11.904 -3.743 1.00 98.00 199 SER A N 1
ATOM 1643 C CA . SER A 1 199 ? -2.936 -13.279 -4.116 1.00 98.00 199 SER A CA 1
ATOM 1644 C C . SER A 1 199 ? -2.267 -14.077 -2.992 1.00 98.00 199 SER A C 1
ATOM 1646 O O . SER A 1 199 ? -2.371 -15.301 -2.971 1.00 98.00 199 SER A O 1
ATOM 1648 N N . ILE A 1 200 ? -1.609 -13.396 -2.046 1.00 96.81 200 ILE A N 1
ATOM 1649 C CA . ILE A 1 200 ? -0.978 -14.023 -0.874 1.00 96.81 200 ILE A CA 1
ATOM 1650 C C . ILE A 1 200 ? -1.854 -13.953 0.386 1.00 96.81 200 ILE A C 1
ATOM 1652 O O . ILE A 1 200 ? -1.372 -14.237 1.481 1.00 96.81 200 ILE A O 1
ATOM 1656 N N . GLY A 1 201 ? -3.133 -13.588 0.241 1.00 97.56 201 GLY A N 1
ATOM 1657 C CA . GLY A 1 201 ? -4.120 -13.637 1.321 1.00 97.56 201 GLY A CA 1
ATOM 1658 C C . GLY A 1 201 ? -4.175 -12.401 2.219 1.00 97.56 201 GLY A C 1
ATOM 1659 O O . GLY A 1 201 ? -4.692 -12.491 3.330 1.00 97.56 201 GLY A O 1
ATOM 1660 N N . GLN A 1 202 ? -3.658 -11.250 1.780 1.00 98.25 202 GLN A N 1
ATOM 1661 C CA . GLN A 1 202 ? -3.950 -9.986 2.454 1.00 98.25 202 GLN A CA 1
ATOM 1662 C C . GLN A 1 202 ? -5.419 -9.621 2.233 1.00 98.25 202 GLN A C 1
ATOM 1664 O O . GLN A 1 202 ? -5.865 -9.450 1.099 1.00 98.25 202 GLN A O 1
ATOM 1669 N N . GLU A 1 203 ? -6.147 -9.437 3.325 1.00 97.88 203 GLU A N 1
ATOM 1670 C CA . GLU A 1 203 ? -7.522 -8.947 3.299 1.00 97.88 203 GLU A CA 1
ATOM 1671 C C . GLU A 1 203 ? -7.564 -7.419 3.379 1.00 97.88 203 GLU A C 1
ATOM 1673 O O . GLU A 1 203 ? -6.716 -6.799 4.026 1.00 97.88 203 GLU A O 1
ATOM 1678 N N . PHE A 1 204 ? -8.574 -6.822 2.744 1.00 98.38 204 PHE A N 1
ATOM 1679 C CA . PHE A 1 204 ? -8.872 -5.393 2.794 1.00 98.38 204 PHE A CA 1
ATOM 1680 C C . PHE A 1 204 ? -10.383 -5.193 2.897 1.00 98.38 204 PHE A C 1
ATOM 1682 O O . PHE A 1 204 ? -11.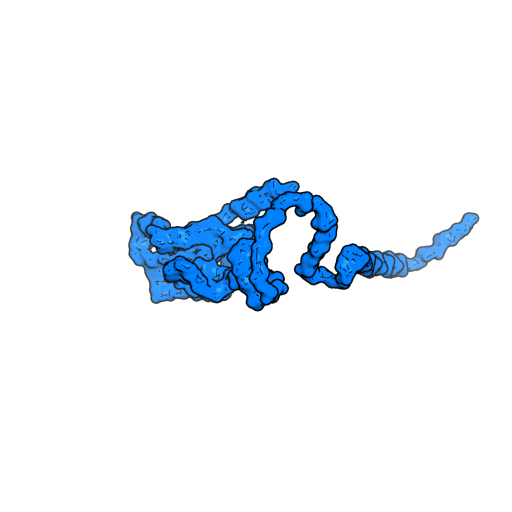129 -5.763 2.104 1.00 98.38 204 PHE A O 1
ATOM 1689 N N . ASP A 1 205 ? -10.828 -4.344 3.819 1.00 98.19 205 ASP A N 1
ATOM 1690 C CA . ASP A 1 205 ? -12.227 -3.910 3.910 1.00 98.19 205 ASP A CA 1
ATOM 1691 C C . ASP A 1 205 ? -12.447 -2.569 3.187 1.00 98.19 205 ASP A C 1
ATOM 1693 O O . ASP A 1 205 ? -13.557 -2.233 2.776 1.00 98.19 205 ASP A O 1
ATOM 1697 N N . MET A 1 206 ? -11.385 -1.778 3.015 1.00 97.88 206 MET A N 1
ATOM 1698 C CA . MET A 1 206 ? -11.392 -0.537 2.242 1.00 97.88 206 MET A CA 1
ATOM 1699 C C . MET A 1 206 ? -10.038 -0.312 1.574 1.00 97.88 206 MET A C 1
ATOM 1701 O O . MET A 1 206 ? -8.986 -0.605 2.142 1.00 97.88 206 MET A O 1
ATOM 1705 N N . LEU A 1 207 ? -10.073 0.259 0.372 1.00 98.12 207 LEU A N 1
ATOM 1706 C CA . LEU A 1 207 ? -8.891 0.679 -0.370 1.00 98.12 207 LEU A CA 1
ATOM 1707 C C . LEU A 1 207 ? -8.953 2.187 -0.603 1.00 98.12 207 LEU A C 1
ATOM 1709 O O . LEU A 1 207 ? -9.945 2.699 -1.119 1.00 98.12 207 LEU A O 1
ATOM 1713 N N . ILE A 1 208 ? -7.879 2.886 -0.253 1.00 98.19 208 ILE A N 1
ATOM 1714 C CA . ILE A 1 208 ? -7.678 4.304 -0.544 1.00 98.19 208 ILE A CA 1
ATOM 1715 C C . ILE A 1 208 ? -6.501 4.397 -1.513 1.00 98.19 208 ILE A C 1
ATOM 1717 O O . ILE A 1 208 ? -5.363 4.124 -1.140 1.00 98.19 208 ILE A O 1
ATOM 1721 N N . ASN A 1 209 ? -6.764 4.777 -2.761 1.00 97.25 209 ASN A N 1
ATOM 1722 C CA . ASN A 1 209 ? -5.719 5.013 -3.754 1.00 97.25 209 ASN A CA 1
ATOM 1723 C C . ASN A 1 209 ? -5.502 6.522 -3.925 1.00 97.25 209 ASN A C 1
ATOM 1725 O O . ASN A 1 209 ? -6.420 7.227 -4.342 1.00 97.25 209 ASN A O 1
ATOM 1729 N N . ILE A 1 210 ? -4.302 7.010 -3.606 1.00 96.00 210 ILE A N 1
ATOM 1730 C CA . ILE A 1 210 ? -3.913 8.419 -3.759 1.00 96.00 210 ILE A CA 1
ATOM 1731 C C . ILE A 1 210 ? -2.808 8.487 -4.812 1.00 96.00 210 ILE A C 1
ATOM 1733 O O . ILE A 1 210 ? -1.683 8.040 -4.585 1.00 96.00 210 ILE A O 1
ATOM 1737 N N . ASP A 1 211 ? -3.140 9.043 -5.973 1.00 90.00 211 ASP A N 1
ATOM 1738 C CA . ASP A 1 211 ? -2.358 8.879 -7.197 1.00 90.00 211 ASP A CA 1
ATOM 1739 C C . ASP A 1 211 ? -2.385 10.122 -8.102 1.00 90.00 211 ASP A C 1
ATOM 1741 O O . ASP A 1 211 ? -3.156 11.052 -7.863 1.00 90.00 211 ASP A O 1
ATOM 1745 N N . GLY A 1 212 ? -1.551 10.141 -9.145 1.00 87.81 212 GLY A N 1
ATOM 1746 C CA . GLY A 1 212 ? -1.560 11.146 -10.213 1.00 87.81 212 GLY A CA 1
ATOM 1747 C C . GLY A 1 212 ? -0.527 12.264 -10.061 1.00 87.81 212 GLY A C 1
ATOM 1748 O O . GLY A 1 212 ? -0.200 12.938 -11.039 1.00 87.81 212 GLY A O 1
ATOM 1749 N N . PHE A 1 213 ? 0.024 12.478 -8.861 1.00 90.06 213 PHE A N 1
ATOM 1750 C CA . PHE A 1 213 ? 1.019 13.537 -8.641 1.00 90.06 213 PHE A CA 1
ATOM 1751 C C . PHE A 1 213 ? 2.293 13.306 -9.468 1.00 90.06 213 PHE A C 1
ATOM 1753 O O . PHE A 1 213 ? 2.768 14.213 -10.151 1.00 90.06 213 PHE A O 1
ATOM 1760 N N . ASN A 1 214 ? 2.834 12.086 -9.435 1.00 87.88 214 ASN A N 1
ATOM 1761 C CA . ASN A 1 214 ? 4.095 11.766 -10.103 1.00 87.88 214 ASN A CA 1
ATOM 1762 C C . ASN A 1 214 ? 3.946 11.667 -11.627 1.00 87.88 214 ASN A C 1
ATOM 1764 O O . ASN A 1 214 ? 4.918 11.875 -12.350 1.00 87.88 214 ASN A O 1
ATOM 1768 N N . GLU A 1 215 ? 2.754 11.357 -12.125 1.00 87.62 215 GLU A N 1
ATOM 1769 C CA . GLU A 1 215 ? 2.416 11.372 -13.545 1.00 87.62 215 GLU A CA 1
ATOM 1770 C C . GLU A 1 215 ? 2.383 12.811 -14.056 1.00 87.62 215 GLU A C 1
ATOM 1772 O O . GLU A 1 215 ? 3.053 13.128 -15.034 1.00 87.62 215 GLU A O 1
ATOM 1777 N N . VAL A 1 216 ? 1.655 13.699 -13.370 1.00 86.62 216 VAL A N 1
ATOM 1778 C CA . VAL A 1 216 ? 1.457 15.086 -13.815 1.00 86.62 216 VAL A CA 1
ATOM 1779 C C . VAL A 1 216 ? 2.743 15.904 -13.736 1.00 86.62 216 VAL A C 1
ATOM 1781 O O . VAL A 1 216 ? 3.047 16.650 -14.666 1.00 86.62 216 VAL A O 1
ATOM 1784 N N . ILE A 1 217 ? 3.499 15.788 -12.640 1.00 82.62 217 ILE A N 1
ATOM 1785 C CA . ILE A 1 217 ? 4.724 16.578 -12.462 1.00 82.62 217 ILE A CA 1
ATOM 1786 C C . ILE A 1 217 ? 5.803 16.142 -13.451 1.00 82.62 217 ILE A C 1
ATOM 1788 O O . ILE A 1 217 ? 6.419 16.989 -14.087 1.00 82.62 217 ILE A O 1
ATOM 1792 N N . LEU A 1 218 ? 5.988 14.835 -13.644 1.00 74.12 218 LEU A N 1
ATOM 1793 C CA . LEU A 1 218 ? 7.072 14.330 -14.490 1.00 74.12 218 LEU A CA 1
ATOM 1794 C C . LEU A 1 218 ? 6.706 14.313 -15.981 1.00 74.12 218 LEU A C 1
ATOM 1796 O O . LEU A 1 218 ? 7.603 14.283 -16.812 1.00 74.12 218 LEU A O 1
ATOM 1800 N N . ALA A 1 219 ? 5.420 14.396 -16.341 1.00 71.12 219 ALA A N 1
ATOM 1801 C CA . ALA A 1 219 ? 5.002 14.626 -17.727 1.00 71.12 219 ALA A CA 1
ATOM 1802 C C . ALA A 1 219 ? 5.273 16.060 -18.214 1.00 71.12 219 ALA A C 1
ATOM 1804 O O . ALA A 1 219 ? 5.289 16.301 -19.416 1.00 71.12 219 ALA A O 1
ATOM 1805 N N . LYS A 1 220 ? 5.460 17.024 -17.302 1.00 58.97 220 LYS A N 1
ATOM 1806 C CA . LYS A 1 220 ? 5.768 18.420 -17.652 1.00 58.97 220 LYS A CA 1
ATOM 1807 C C . LYS A 1 220 ? 7.242 18.669 -17.973 1.00 58.97 220 LYS A C 1
ATOM 1809 O O . LYS A 1 220 ? 7.555 19.733 -18.496 1.00 58.97 220 LYS A O 1
ATOM 1814 N N . GLU A 1 221 ? 8.127 17.735 -17.635 1.00 54.25 221 GLU A N 1
ATOM 1815 C CA . GLU A 1 221 ? 9.582 17.870 -17.811 1.00 54.25 221 GLU A CA 1
ATOM 1816 C C . GLU A 1 221 ? 10.098 17.301 -19.149 1.00 54.25 221 GLU A C 1
ATOM 1818 O O . GLU A 1 221 ? 11.307 17.205 -19.354 1.00 54.25 221 GLU A O 1
ATOM 1823 N N . THR A 1 222 ? 9.197 16.955 -20.073 1.00 47.69 222 THR A N 1
ATOM 1824 C CA . THR A 1 222 ? 9.493 16.522 -21.454 1.00 47.69 222 THR A CA 1
ATOM 1825 C C . THR A 1 222 ? 8.841 17.441 -22.465 1.00 47.69 222 THR A C 1
ATOM 1827 O O . THR A 1 222 ? 9.506 17.767 -23.472 1.00 47.69 222 THR A O 1
#

Sequence (222 aa):
MKNLSILKKPSELWKIVLMNIIFLFVFLELGSLGWYFVRYKQFFYTREKVAENNQGEELENQEENENENGNTNTNTNPMGINLAGIRLENSVIERIHPYFGYVQKPGPDFREGFKYNAAGFISPYDYPYHKKNDNQYIIGVFGGSVASNYSIYEIQNQILEKTLKQIPEFKDKEFIILSFATGGYKQPQQLILLNYFLSIGQEFDMLINIDGFNEVILAKET

Radius of gyration: 29.22 Å; chains: 1; bounding box: 73×52×93 Å

pLDDT: mean 80.47, std 22.41, range [28.62, 98.69]

Secondary structure (DSSP, 8-state):
-------S-HHHHHHHHHHHHHHHHHHHHHHHHHHHHHHHS-SS------------S---S--------------B-TT--B-TT--TTS-SSEEEETTTEEEEPSEE-SSTT-EE-TTS-EESS-SSPPPSSTTEEEEEEEESHHHHHHHHHHHHH-HHHHHHTTSGGGTT-EEEEEEEE-TT--TTHHHHHHHHHHHTT---SEEEEE-SHHHHHHHTT-